Protein AF-A0A183E822-F1 (afdb_monomer_lite)

InterPro domains:
  IPR040314 Protein DOP1 [PTHR14042] (3-281)
  IPR056459 DOP1-like, TPR domain [PF24601] (3-262)

Foldseek 3Di:
DVVLLVVLVVLVVLLVVCVVVLALVSLVVVVVVCVVVVVLVVLLVVLLLLLDDLVPCPDDPDDPPSSVVSCVLVPPPVGNPVCVVVSLVVLLSSLSSVLSQLVSVQSSVCSNVPGDNPDDPDDPPPVVVVVVVVQPDPPPPDPPPPPDDGSLNDPSNLVSLLSLLQDAQVSCLSSLVSCLSNQVRNVVSNVVSLVSVLVSLVVVLVLVVCLVPPDPVVVVVVVVVCVVDDDPPPPPRRDHDPCSNVSSVVSNVSSCCCVPPVVVVVVPPDDPDDDDDDDDDDDDPDPPPDPDPDCPVPVVVVVVPPD

Secondary structure (DSSP, 8-state):
-HHHHHHHHHHHHHHHHHHHH--HHHHHHHHHHHHHHTHHHHHHHHHHHHH---TT----SS--HHHHHHHHHT--TTTTTTSHHHHHHHHHHHHHHHHHHHHHHHHHHHHHHH------TT--SSHHHHHHHHH-STT--SS---S---GGG-HHHHHHHHHHHHS-GGGHHHHHHHHHHTGGG-GGGHHHHHHHHHHHHHHHHHHHHHHHH--HHHHHHHHHHHTTS------------TTHHHHHHHHHHHHHHHHHTGGGTTTT--PPPPPP----------TTS---TT-TTTSTTTTTS--

Structure (mmCIF, N/CA/C/O backbone):
data_AF-A0A183E822-F1
#
_entry.id   AF-A0A183E822-F1
#
loop_
_atom_site.group_PDB
_atom_site.id
_atom_site.type_symbol
_atom_site.label_atom_id
_atom_site.label_alt_id
_atom_site.label_comp_id
_atom_site.label_asym_id
_atom_site.label_entity_id
_atom_site.label_seq_id
_atom_site.pdbx_PDB_ins_code
_atom_site.Cartn_x
_atom_site.Cartn_y
_atom_site.Cartn_z
_atom_site.occupancy
_atom_site.B_iso_or_equiv
_atom_site.auth_seq_id
_atom_site.auth_comp_id
_atom_site.auth_asym_id
_atom_site.auth_atom_id
_atom_site.pdbx_PDB_model_num
ATOM 1 N N . MET A 1 1 ? -0.904 -17.678 -0.290 1.00 76.88 1 MET A N 1
ATOM 2 C CA . MET A 1 1 ? -2.063 -16.984 -0.884 1.00 76.88 1 MET A CA 1
ATOM 3 C C . MET A 1 1 ? -3.285 -17.201 -0.008 1.00 76.88 1 MET A C 1
ATOM 5 O O . MET A 1 1 ? -3.496 -16.344 0.830 1.00 76.88 1 MET A O 1
ATOM 9 N N . GLY A 1 2 ? -3.918 -18.384 0.015 1.00 87.31 2 GLY A N 1
ATOM 10 C CA . GLY A 1 2 ? -5.167 -18.602 0.778 1.00 87.31 2 GLY A CA 1
ATOM 11 C C . GLY A 1 2 ? -5.194 -18.172 2.258 1.00 87.31 2 GLY A C 1
ATOM 12 O O . GLY A 1 2 ? -6.215 -17.684 2.722 1.00 87.31 2 GLY A O 1
ATOM 13 N N . ALA A 1 3 ? -4.085 -18.276 3.003 1.00 91.44 3 ALA A N 1
ATOM 14 C CA . ALA A 1 3 ? -4.023 -17.761 4.379 1.00 91.44 3 ALA A CA 1
ATOM 15 C C . ALA A 1 3 ? -4.046 -16.220 4.464 1.00 91.44 3 ALA A C 1
ATOM 17 O O . ALA A 1 3 ? -4.644 -15.671 5.384 1.00 91.44 3 ALA A O 1
ATOM 18 N N . LEU A 1 4 ? -3.396 -15.529 3.519 1.00 94.38 4 LEU A N 1
ATOM 19 C CA . LEU A 1 4 ? -3.413 -14.064 3.433 1.00 94.38 4 LEU A CA 1
ATOM 20 C C . LEU A 1 4 ? -4.786 -13.572 2.980 1.00 94.38 4 LEU A C 1
ATOM 22 O O . LEU A 1 4 ? -5.295 -12.611 3.545 1.00 94.38 4 LEU A O 1
ATOM 26 N N . ASP A 1 5 ? -5.394 -14.261 2.015 1.00 94.25 5 ASP A N 1
ATOM 27 C CA . ASP A 1 5 ? -6.723 -13.921 1.504 1.00 94.25 5 ASP A CA 1
ATOM 28 C C . ASP A 1 5 ? -7.776 -14.109 2.608 1.00 94.25 5 ASP A C 1
ATOM 30 O O . ASP A 1 5 ? -8.541 -13.197 2.900 1.00 94.25 5 ASP A O 1
ATOM 34 N N . PHE A 1 6 ? -7.731 -15.235 3.330 1.00 96.81 6 PHE A N 1
ATOM 35 C CA . PHE A 1 6 ? -8.596 -15.471 4.490 1.00 96.81 6 PHE A CA 1
ATOM 36 C C . PHE A 1 6 ? -8.408 -14.422 5.591 1.00 96.81 6 PHE A C 1
ATOM 38 O O . PHE A 1 6 ? -9.383 -13.916 6.145 1.00 96.81 6 PHE A O 1
ATOM 45 N N . LEU A 1 7 ? -7.158 -14.068 5.908 1.00 96.38 7 LEU A N 1
ATOM 46 C CA . LEU A 1 7 ? -6.893 -13.002 6.869 1.00 96.38 7 LEU A CA 1
ATOM 47 C C . LEU A 1 7 ? -7.445 -11.664 6.368 1.00 96.38 7 LEU A C 1
ATOM 49 O O . LEU A 1 7 ? -7.989 -10.913 7.167 1.00 96.38 7 LEU A O 1
ATOM 53 N N . THR A 1 8 ? -7.357 -11.384 5.069 1.00 97.81 8 THR A N 1
ATOM 54 C CA . THR A 1 8 ? -7.901 -10.155 4.479 1.00 97.81 8 THR A CA 1
ATOM 55 C C . THR A 1 8 ? -9.409 -10.066 4.665 1.00 97.81 8 THR A C 1
ATOM 57 O O . THR A 1 8 ? -9.891 -9.034 5.123 1.00 97.81 8 THR A O 1
ATOM 60 N N . GLU A 1 9 ? -10.134 -11.159 4.423 1.00 98.00 9 GLU A N 1
ATOM 61 C CA . GLU A 1 9 ? -11.577 -11.228 4.679 1.00 98.00 9 GLU A CA 1
ATOM 62 C C . GLU A 1 9 ? -11.914 -10.999 6.157 1.00 98.00 9 GLU A C 1
ATOM 64 O O . GLU A 1 9 ? -12.818 -10.230 6.472 1.00 98.00 9 GLU A O 1
ATOM 69 N N . ILE A 1 10 ? -11.134 -11.568 7.086 1.00 97.25 10 ILE A N 1
ATOM 70 C CA . ILE A 1 10 ? -11.305 -11.275 8.519 1.00 97.25 10 ILE A CA 1
ATOM 71 C C . ILE A 1 10 ? -11.129 -9.777 8.794 1.00 97.25 10 ILE A C 1
ATOM 73 O O . ILE A 1 10 ? -11.916 -9.195 9.538 1.00 97.25 10 ILE A O 1
ATOM 77 N N . ILE A 1 11 ? -10.097 -9.139 8.231 1.00 97.62 11 ILE A N 1
ATOM 78 C CA . ILE A 1 11 ? -9.861 -7.705 8.439 1.00 97.62 11 ILE A CA 1
ATOM 79 C C . ILE A 1 11 ? -10.999 -6.870 7.824 1.00 97.62 11 ILE A C 1
ATOM 81 O O . ILE A 1 11 ? -11.432 -5.916 8.469 1.00 97.62 11 ILE A O 1
ATOM 85 N N . HIS A 1 12 ? -11.534 -7.231 6.652 1.00 97.75 12 HIS A N 1
ATOM 86 C CA . HIS A 1 12 ? -12.719 -6.573 6.084 1.00 97.75 12 HIS A CA 1
ATOM 87 C C . HIS A 1 12 ? -13.936 -6.682 6.997 1.00 97.75 12 HIS A C 1
ATOM 89 O O . HIS A 1 12 ? -14.575 -5.668 7.277 1.00 97.75 12 HIS A O 1
ATOM 95 N N . GLU A 1 13 ? -14.218 -7.876 7.511 1.00 97.81 13 GLU A N 1
ATOM 96 C CA . GLU A 1 13 ? -15.353 -8.089 8.404 1.00 97.81 13 GLU A CA 1
ATOM 97 C C . GLU A 1 13 ? -15.190 -7.292 9.707 1.00 97.81 13 GLU A C 1
ATOM 99 O O . GLU A 1 13 ? -16.136 -6.682 10.203 1.00 97.81 13 GLU A O 1
ATOM 104 N N . LEU A 1 14 ? -13.963 -7.194 10.237 1.00 97.00 14 LEU A N 1
ATOM 105 C CA . LEU A 1 14 ? -13.667 -6.329 11.382 1.00 97.00 14 LEU A CA 1
ATOM 106 C C . LEU A 1 14 ? -13.900 -4.844 11.065 1.00 97.00 14 LEU A C 1
ATOM 108 O O . LEU A 1 14 ? -14.420 -4.123 11.919 1.00 97.00 14 LEU A O 1
ATOM 112 N N . ILE A 1 15 ? -13.530 -4.377 9.867 1.00 97.75 15 ILE A N 1
ATOM 113 C CA . ILE A 1 15 ? -13.807 -3.003 9.420 1.00 97.75 15 ILE A CA 1
ATOM 114 C C . ILE A 1 15 ? -15.320 -2.761 9.381 1.00 97.75 15 ILE A C 1
ATOM 116 O O . ILE A 1 15 ? -15.781 -1.786 9.980 1.00 97.75 15 ILE A O 1
ATOM 120 N N . ALA A 1 16 ? -16.076 -3.645 8.724 1.00 97.62 16 ALA A N 1
ATOM 121 C CA . ALA A 1 16 ? -17.530 -3.547 8.603 1.00 97.62 16 ALA A CA 1
ATOM 122 C C . ALA A 1 16 ? -18.194 -3.519 9.987 1.00 97.62 16 ALA A C 1
ATOM 124 O O . ALA A 1 16 ? -18.895 -2.565 10.326 1.00 97.62 16 ALA A O 1
ATOM 125 N N . MET A 1 17 ? -17.845 -4.474 10.852 1.00 96.56 17 MET A N 1
ATOM 126 C CA . MET A 1 17 ? -18.363 -4.569 12.216 1.00 96.56 17 MET A CA 1
ATOM 127 C C . MET A 1 17 ? -18.089 -3.297 13.038 1.00 96.56 17 MET A C 1
ATOM 129 O O . MET A 1 17 ? -18.962 -2.839 13.780 1.00 96.56 17 MET A O 1
ATOM 133 N N . ILE A 1 18 ? -16.898 -2.697 12.931 1.00 95.50 18 ILE A N 1
ATOM 134 C CA . ILE A 1 18 ? -16.582 -1.443 13.635 1.00 95.50 18 ILE A CA 1
ATOM 135 C C . ILE A 1 18 ? -17.440 -0.283 13.108 1.00 95.50 18 ILE A C 1
ATOM 137 O O . ILE A 1 18 ? -17.945 0.519 13.899 1.00 95.50 18 ILE A O 1
ATOM 141 N N . GLN A 1 19 ? -17.596 -0.179 11.787 1.00 94.56 19 GLN A N 1
ATOM 142 C CA . GLN A 1 19 ? -18.336 0.907 11.143 1.00 94.56 19 GLN A CA 1
ATOM 143 C C . GLN A 1 19 ? -19.849 0.830 11.375 1.00 94.56 19 GLN A C 1
ATOM 145 O O . GLN A 1 19 ? -20.484 1.881 11.504 1.00 94.56 19 GLN A O 1
ATOM 150 N N . GLU A 1 20 ? -20.405 -0.380 11.454 1.00 94.56 20 GLU A N 1
ATOM 151 C CA . GLU A 1 20 ? -21.823 -0.640 11.719 1.00 94.56 20 GLU A CA 1
ATOM 152 C C . GLU A 1 20 ? -22.191 -0.382 13.181 1.00 94.56 20 GLU A C 1
ATOM 154 O O . GLU A 1 20 ? -23.129 0.361 13.464 1.00 94.56 20 GLU A O 1
ATOM 159 N N . ASN A 1 21 ? -21.427 -0.946 14.124 1.00 90.44 21 ASN A N 1
ATOM 160 C CA . ASN A 1 21 ? -21.755 -0.848 15.549 1.00 90.44 21 ASN A CA 1
ATOM 161 C C . ASN A 1 21 ? -21.436 0.527 16.146 1.00 90.44 21 ASN A C 1
ATOM 163 O O . ASN A 1 21 ? -22.028 0.906 17.153 1.00 90.44 21 ASN A O 1
ATOM 167 N N . ARG A 1 22 ? -20.457 1.248 15.577 1.00 91.06 22 ARG A N 1
ATOM 168 C CA . ARG A 1 22 ? -19.985 2.564 16.053 1.00 91.06 22 ARG A CA 1
ATOM 169 C C . ARG A 1 22 ? -19.778 2.644 17.572 1.00 91.06 22 ARG A C 1
ATOM 171 O O . ARG A 1 22 ? -20.055 3.663 18.197 1.00 91.06 22 ARG A O 1
ATOM 178 N N . CYS A 1 23 ? -19.273 1.563 18.163 1.00 91.19 23 CYS A N 1
ATOM 179 C CA . CYS A 1 23 ? -19.073 1.421 19.603 1.00 91.19 23 CYS A CA 1
ATOM 180 C C . CYS A 1 23 ? -17.589 1.576 19.962 1.00 91.19 23 CYS A C 1
ATOM 182 O O . CYS A 1 23 ? -16.730 0.871 19.420 1.00 91.19 23 CYS A O 1
ATOM 184 N N . ARG A 1 24 ? -17.266 2.462 20.913 1.00 90.19 24 ARG A N 1
ATOM 185 C CA . ARG A 1 24 ? -15.872 2.719 21.306 1.00 90.19 24 ARG A CA 1
ATOM 186 C C . ARG A 1 24 ? -15.265 1.544 22.073 1.00 90.19 24 ARG A C 1
ATOM 188 O O . ARG A 1 24 ? -14.082 1.253 21.889 1.00 90.19 24 ARG A O 1
ATOM 195 N N . ALA A 1 25 ? -16.056 0.830 22.876 1.00 91.31 25 ALA A N 1
ATOM 196 C CA . ALA A 1 25 ? -15.604 -0.393 23.545 1.00 91.31 25 ALA A CA 1
ATOM 197 C C . ALA A 1 25 ? -15.160 -1.482 22.546 1.00 91.31 25 ALA A C 1
ATOM 199 O O . ALA A 1 25 ? -14.115 -2.107 22.743 1.00 91.31 25 ALA A O 1
ATOM 200 N N . LEU A 1 26 ? -15.898 -1.659 21.443 1.00 92.56 26 LEU A N 1
ATOM 201 C CA . LEU A 1 26 ? -15.532 -2.589 20.371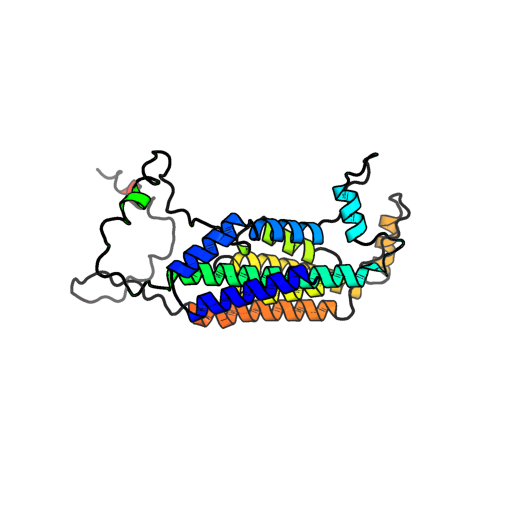 1.00 92.56 26 LEU A CA 1
ATOM 202 C C . LEU A 1 26 ? -14.219 -2.177 19.692 1.00 92.56 26 LEU A C 1
ATOM 204 O O . LEU A 1 26 ? -13.325 -3.006 19.526 1.00 92.56 26 LEU A O 1
ATOM 208 N N . VAL A 1 27 ? -14.072 -0.891 19.359 1.00 93.25 27 VAL A N 1
ATOM 209 C CA . VAL A 1 27 ? -12.829 -0.342 18.788 1.00 93.25 27 VAL A CA 1
ATOM 210 C C . VAL A 1 27 ? -11.640 -0.616 19.708 1.00 93.25 27 VAL A C 1
ATOM 212 O O . VAL A 1 27 ? -10.603 -1.102 19.255 1.00 93.25 27 VAL A O 1
ATOM 215 N N . ALA A 1 28 ? -11.794 -0.361 21.011 1.00 92.12 28 ALA A N 1
ATOM 216 C CA . ALA A 1 28 ? -10.752 -0.617 22.000 1.00 92.12 28 ALA A CA 1
ATOM 217 C C . ALA A 1 28 ? -10.378 -2.106 22.083 1.00 92.12 28 ALA A C 1
ATOM 219 O O . ALA A 1 28 ? -9.193 -2.438 22.179 1.00 92.12 28 ALA A O 1
ATOM 220 N N . TYR A 1 29 ? -11.369 -2.997 22.008 1.00 94.00 29 TYR A N 1
ATOM 221 C CA . TYR A 1 29 ? -11.162 -4.442 22.013 1.00 94.00 29 TYR A CA 1
ATOM 222 C C . TYR A 1 29 ? -10.394 -4.923 20.775 1.00 94.00 29 TYR A C 1
ATOM 224 O O . TYR A 1 29 ? -9.358 -5.578 20.918 1.00 94.00 29 TYR A O 1
ATOM 232 N N . VAL A 1 30 ? -10.846 -4.547 19.572 1.00 93.81 30 VAL A N 1
ATOM 233 C CA . VAL A 1 30 ? -10.179 -4.919 18.313 1.00 93.81 30 VAL A CA 1
ATOM 234 C C . VAL A 1 30 ? -8.756 -4.368 18.285 1.00 93.81 30 VAL A C 1
ATOM 236 O O . VAL A 1 30 ? -7.813 -5.115 18.026 1.00 93.81 30 VAL A O 1
ATOM 239 N N . HIS A 1 31 ? -8.569 -3.096 18.649 1.00 92.56 31 HIS A N 1
ATOM 240 C CA . HIS A 1 31 ? -7.240 -2.502 18.764 1.00 92.56 31 HIS A CA 1
ATOM 241 C C . HIS A 1 31 ? -6.340 -3.302 19.722 1.00 92.56 31 HIS A C 1
ATOM 243 O O . HIS A 1 31 ? -5.198 -3.614 19.383 1.00 92.56 31 HIS A O 1
ATOM 249 N N . GLY A 1 32 ? -6.856 -3.711 20.887 1.00 90.38 32 GLY A N 1
ATOM 250 C CA . GLY A 1 32 ? -6.129 -4.547 21.846 1.00 90.38 32 GLY A CA 1
ATOM 251 C C . GLY A 1 32 ? -5.698 -5.907 21.281 1.00 90.38 32 GLY A C 1
ATOM 252 O O . GLY A 1 32 ? -4.565 -6.337 21.520 1.00 90.38 32 GLY A O 1
ATOM 253 N N . ILE A 1 33 ? -6.556 -6.572 20.500 1.00 92.31 33 ILE A N 1
ATOM 254 C CA . ILE A 1 33 ? -6.213 -7.826 19.808 1.00 92.31 33 ILE A CA 1
ATOM 255 C C . ILE A 1 33 ? -5.089 -7.592 18.799 1.00 92.31 33 ILE A C 1
ATOM 257 O O . ILE A 1 33 ? -4.094 -8.324 18.810 1.00 92.31 33 ILE A O 1
ATOM 261 N N . LEU A 1 34 ? -5.206 -6.557 17.964 1.00 90.38 34 LEU A N 1
ATOM 262 C CA . LEU A 1 34 ? -4.209 -6.258 16.936 1.00 90.38 34 LEU A CA 1
ATOM 263 C C . LEU A 1 34 ? -2.834 -5.975 17.549 1.00 90.38 34 LEU A C 1
ATOM 265 O O . LEU A 1 34 ? -1.842 -6.558 17.101 1.00 90.38 34 LEU A O 1
ATOM 269 N N . GLN A 1 35 ? -2.766 -5.196 18.635 1.00 87.06 35 GLN A N 1
ATOM 270 C CA . GLN A 1 35 ? -1.499 -4.942 19.335 1.00 87.06 35 GLN A CA 1
ATOM 271 C C . GLN A 1 35 ? -0.850 -6.231 19.852 1.00 87.06 35 GLN A C 1
ATOM 273 O O . GLN A 1 35 ? 0.362 -6.423 19.723 1.00 87.06 35 GLN A O 1
ATOM 278 N N . ARG A 1 36 ? -1.649 -7.146 20.411 1.00 90.81 36 ARG A N 1
ATOM 279 C CA . ARG A 1 36 ? -1.152 -8.429 20.931 1.00 90.81 36 ARG A CA 1
ATOM 280 C C . ARG A 1 36 ? -0.721 -9.386 19.823 1.00 90.81 36 ARG A C 1
ATOM 282 O O . ARG A 1 36 ? 0.239 -10.129 20.018 1.00 90.81 36 ARG A O 1
ATOM 289 N N . SER A 1 37 ? -1.390 -9.344 18.672 1.00 91.06 37 SER A N 1
ATOM 290 C CA . SER A 1 37 ? -1.071 -10.182 17.510 1.00 91.06 37 SER A CA 1
ATOM 291 C C . SER A 1 37 ? 0.230 -9.785 16.805 1.00 91.06 37 SER A C 1
ATOM 293 O O . SER A 1 37 ? 0.808 -10.597 16.090 1.00 91.06 37 SER A O 1
ATOM 295 N N . LYS A 1 38 ? 0.713 -8.548 17.011 1.00 91.06 38 LYS A N 1
ATOM 296 C CA . LYS A 1 38 ? 1.860 -7.959 16.292 1.00 91.06 38 LYS A CA 1
ATOM 297 C C . LYS A 1 38 ? 1.670 -7.909 14.766 1.00 91.06 38 LYS A C 1
ATOM 299 O O . LYS A 1 38 ? 2.666 -7.800 14.051 1.00 91.06 38 LYS A O 1
ATOM 304 N N . LEU A 1 39 ? 0.423 -7.933 14.280 1.00 91.38 39 LEU A N 1
ATOM 305 C CA . LEU A 1 39 ? 0.080 -7.987 12.853 1.00 91.38 39 LEU A CA 1
ATOM 306 C C . LEU A 1 39 ? 0.850 -6.957 12.018 1.00 91.38 39 LEU A C 1
ATOM 308 O O . LEU A 1 39 ? 1.524 -7.322 11.058 1.00 91.38 39 LEU A O 1
ATOM 312 N N . GLN A 1 40 ? 0.833 -5.695 12.450 1.00 91.88 40 GLN A N 1
ATOM 313 C CA . GLN A 1 40 ? 1.545 -4.594 11.797 1.00 91.88 40 GLN A CA 1
ATOM 314 C C . GLN A 1 40 ? 3.041 -4.895 11.592 1.00 91.88 40 GLN A C 1
ATOM 316 O O . GLN A 1 40 ? 3.589 -4.683 10.513 1.00 91.88 40 GLN A O 1
ATOM 321 N N . LYS A 1 41 ? 3.716 -5.441 12.615 1.00 90.94 41 LYS A N 1
ATOM 322 C CA . LYS A 1 41 ? 5.147 -5.779 12.545 1.00 90.94 41 LYS A CA 1
ATOM 323 C C . LYS A 1 41 ? 5.394 -6.940 11.586 1.00 90.94 41 LYS A C 1
ATOM 325 O O . LYS A 1 41 ? 6.330 -6.885 10.795 1.00 90.94 41 LYS A O 1
ATOM 330 N N . CYS A 1 42 ? 4.564 -7.980 11.649 1.00 93.00 42 CYS A N 1
ATOM 331 C CA . CYS A 1 42 ? 4.669 -9.138 10.762 1.00 93.00 42 CYS A CA 1
ATOM 332 C C . CYS A 1 42 ? 4.479 -8.747 9.290 1.00 93.00 42 CYS A C 1
ATOM 334 O O . CYS A 1 42 ? 5.255 -9.187 8.440 1.00 93.00 42 CYS A O 1
ATOM 336 N N . LEU A 1 43 ? 3.505 -7.881 8.999 1.00 94.31 43 LEU A N 1
ATOM 337 C CA . LEU A 1 43 ? 3.275 -7.363 7.651 1.00 94.31 43 LEU A CA 1
ATOM 338 C C . LEU A 1 43 ? 4.450 -6.533 7.156 1.00 94.31 43 LEU A C 1
ATOM 340 O O . LEU A 1 43 ? 4.948 -6.781 6.064 1.00 94.31 43 LEU A O 1
ATOM 344 N N . LEU A 1 44 ? 4.957 -5.618 7.981 1.00 92.94 44 LEU A N 1
ATOM 345 C CA . LEU A 1 44 ? 6.090 -4.782 7.603 1.00 92.94 44 LEU A CA 1
ATOM 346 C C . LEU A 1 44 ? 7.347 -5.608 7.290 1.00 92.94 44 LEU A C 1
ATOM 348 O O . LEU A 1 44 ? 8.033 -5.338 6.306 1.00 92.94 44 LEU A O 1
ATOM 352 N N . HIS A 1 45 ? 7.623 -6.645 8.084 1.00 90.12 45 HIS A N 1
ATOM 353 C CA . HIS A 1 45 ? 8.709 -7.581 7.791 1.00 90.12 45 HIS A CA 1
ATOM 354 C C . HIS A 1 45 ? 8.470 -8.358 6.493 1.00 90.12 45 HIS A C 1
ATOM 356 O O . HIS A 1 45 ? 9.394 -8.488 5.696 1.00 90.12 45 HIS A O 1
ATOM 362 N N . SER A 1 46 ? 7.240 -8.816 6.252 1.00 91.25 46 SER A N 1
ATOM 363 C CA . SER A 1 46 ? 6.884 -9.538 5.024 1.00 91.25 46 SER A CA 1
ATOM 364 C C . SER A 1 46 ? 7.054 -8.656 3.782 1.00 91.25 46 SER A C 1
ATOM 366 O O . SER A 1 46 ? 7.661 -9.086 2.804 1.00 91.25 46 SER A O 1
ATOM 368 N N . LEU A 1 47 ? 6.599 -7.398 3.843 1.00 91.56 47 LEU A N 1
ATOM 369 C CA . LEU A 1 47 ? 6.777 -6.407 2.778 1.00 91.56 47 LEU A CA 1
ATOM 370 C C . LEU A 1 47 ? 8.259 -6.121 2.520 1.00 91.56 47 LEU A C 1
ATOM 372 O O . LEU A 1 47 ? 8.683 -6.051 1.369 1.00 91.56 47 LEU A O 1
ATOM 376 N N . LEU A 1 48 ? 9.063 -5.988 3.578 1.00 87.75 48 LEU A N 1
ATOM 377 C CA . LEU A 1 48 ? 10.499 -5.759 3.443 1.00 87.75 48 LEU A CA 1
ATOM 378 C C . LEU A 1 48 ? 11.189 -6.931 2.734 1.00 87.75 48 LEU A C 1
ATOM 380 O O . LEU A 1 48 ? 12.035 -6.703 1.869 1.00 87.75 48 LEU A O 1
ATOM 384 N N . THR A 1 49 ? 10.805 -8.169 3.053 1.00 82.38 49 THR A N 1
ATOM 385 C CA . THR A 1 49 ? 11.310 -9.369 2.374 1.00 82.38 49 THR A CA 1
ATOM 386 C C . THR A 1 49 ? 10.946 -9.387 0.888 1.00 82.38 49 THR A C 1
ATOM 388 O O . THR A 1 49 ? 11.770 -9.813 0.092 1.00 82.38 49 THR A O 1
ATOM 391 N N . CYS A 1 50 ? 9.788 -8.857 0.481 1.00 80.25 50 CYS A N 1
ATOM 392 C CA . CYS A 1 50 ? 9.406 -8.765 -0.937 1.00 80.25 50 CYS A CA 1
ATOM 393 C C . CYS A 1 50 ? 10.220 -7.742 -1.753 1.00 80.25 50 CYS A C 1
ATOM 395 O O . CYS A 1 50 ? 10.162 -7.753 -2.979 1.00 80.25 50 CYS A O 1
ATOM 397 N N . VAL A 1 51 ? 10.950 -6.836 -1.095 1.00 78.06 51 VAL A N 1
ATOM 398 C CA . VAL A 1 51 ? 11.665 -5.716 -1.740 1.00 78.06 51 VAL A CA 1
ATOM 399 C C . VAL A 1 51 ? 13.189 -5.807 -1.558 1.00 78.06 51 VAL A C 1
ATOM 401 O O . VAL A 1 51 ? 13.977 -5.146 -2.263 1.00 78.06 51 VAL A O 1
ATOM 404 N N . HIS A 1 52 ? 13.644 -6.598 -0.583 1.00 65.06 52 HIS A N 1
ATOM 405 C CA . HIS A 1 52 ? 15.063 -6.784 -0.320 1.00 65.06 52 HIS A CA 1
ATOM 406 C C . HIS A 1 52 ? 15.716 -7.526 -1.487 1.00 65.06 52 HIS A C 1
ATOM 408 O O . HIS A 1 52 ? 15.140 -8.440 -2.052 1.00 65.06 52 HIS A O 1
ATOM 414 N N . ASN A 1 53 ? 16.913 -7.093 -1.879 1.00 56.31 53 ASN A N 1
ATOM 415 C CA . ASN A 1 53 ? 17.628 -7.682 -3.004 1.00 56.31 53 ASN A CA 1
ATOM 416 C C . ASN A 1 53 ? 19.037 -8.004 -2.516 1.00 56.31 53 ASN A C 1
ATOM 418 O O . ASN A 1 53 ? 19.757 -7.109 -2.072 1.00 56.31 53 ASN A O 1
ATOM 422 N N . VAL A 1 54 ? 19.393 -9.283 -2.567 1.00 49.91 54 VAL A N 1
ATOM 423 C CA . VAL A 1 54 ? 20.640 -9.868 -2.045 1.00 49.91 54 VAL A CA 1
ATOM 424 C C . VAL A 1 54 ? 21.897 -9.340 -2.739 1.00 49.91 54 VAL A C 1
ATOM 426 O O . VAL A 1 54 ? 23.003 -9.501 -2.224 1.00 49.91 54 VAL A O 1
ATOM 429 N N . ARG A 1 55 ? 21.749 -8.672 -3.891 1.00 49.06 55 ARG A N 1
ATOM 430 C CA . ARG A 1 55 ? 22.823 -8.376 -4.856 1.00 49.06 55 ARG A CA 1
ATOM 431 C C . ARG A 1 55 ? 24.026 -7.569 -4.351 1.00 49.06 55 ARG A C 1
ATOM 433 O O . ARG A 1 55 ? 24.918 -7.296 -5.142 1.00 49.06 55 ARG A O 1
ATOM 440 N N . HIS A 1 56 ? 24.077 -7.188 -3.079 1.00 48.09 56 HIS A N 1
ATOM 441 C CA . HIS A 1 56 ? 25.195 -6.452 -2.498 1.00 48.09 56 HIS A CA 1
ATOM 442 C C . HIS A 1 56 ? 26.168 -7.274 -1.639 1.00 48.09 56 HIS A C 1
ATOM 444 O O . HIS A 1 56 ? 27.194 -6.727 -1.238 1.00 48.09 56 HIS A O 1
ATOM 450 N N . HIS A 1 57 ? 25.928 -8.566 -1.389 1.00 47.28 57 HIS A N 1
ATOM 451 C CA . HIS A 1 57 ? 26.890 -9.416 -0.670 1.00 47.28 57 HIS A CA 1
ATOM 452 C C . HIS A 1 57 ? 27.710 -10.287 -1.629 1.00 47.28 57 HIS A C 1
ATOM 454 O O . HIS A 1 57 ? 27.556 -11.499 -1.682 1.00 47.28 57 HIS A O 1
ATOM 460 N N . VAL A 1 58 ? 28.599 -9.649 -2.395 1.00 49.62 58 VAL A N 1
ATOM 461 C CA . VAL A 1 58 ? 29.438 -10.318 -3.409 1.00 49.62 58 VAL A CA 1
ATOM 462 C C . VAL A 1 58 ? 30.589 -11.152 -2.821 1.00 49.62 58 VAL A C 1
ATOM 464 O O . VAL A 1 58 ? 31.127 -11.974 -3.539 1.00 49.62 58 VAL A O 1
ATOM 467 N N . ASN A 1 59 ? 30.950 -11.055 -1.537 1.00 49.88 59 ASN A N 1
ATOM 468 C CA . ASN A 1 59 ? 32.136 -11.762 -1.014 1.00 49.88 59 ASN A CA 1
ATOM 469 C C . ASN A 1 59 ? 31.928 -12.368 0.386 1.00 49.88 59 ASN A C 1
ATOM 471 O O . ASN A 1 59 ? 32.613 -11.985 1.332 1.00 49.88 59 ASN A O 1
ATOM 475 N N . ALA A 1 60 ? 30.988 -13.300 0.549 1.00 53.34 60 ALA A N 1
ATOM 476 C CA . ALA A 1 60 ? 30.910 -14.107 1.769 1.00 53.34 60 ALA A CA 1
ATOM 477 C C . ALA A 1 60 ? 30.934 -15.600 1.415 1.00 53.34 60 ALA A C 1
ATOM 479 O O . ALA A 1 60 ? 29.994 -16.105 0.814 1.00 53.34 60 ALA A O 1
ATOM 480 N N . GLU A 1 61 ? 31.987 -16.316 1.829 1.00 56.66 61 GLU A N 1
ATOM 481 C CA . GLU A 1 61 ? 32.136 -17.779 1.663 1.00 56.66 61 GLU A CA 1
ATOM 482 C C . GLU A 1 61 ? 31.008 -18.590 2.336 1.00 56.66 61 GLU A C 1
ATOM 484 O O . GLU A 1 61 ? 30.843 -19.780 2.076 1.00 56.66 61 GLU A O 1
ATOM 489 N N . LYS A 1 62 ? 30.205 -17.943 3.189 1.00 57.16 62 LYS A N 1
ATOM 490 C CA . LYS A 1 62 ? 28.928 -18.445 3.696 1.00 57.16 62 LYS A CA 1
ATOM 491 C C . LYS A 1 62 ? 27.859 -17.378 3.527 1.00 57.16 62 LYS A C 1
ATOM 493 O O . LYS A 1 62 ? 27.855 -16.372 4.237 1.00 57.16 62 LYS A O 1
ATOM 498 N N . VAL A 1 63 ? 26.935 -17.638 2.617 1.00 63.78 63 VAL A N 1
ATOM 499 C CA . VAL A 1 63 ? 25.699 -16.880 2.490 1.00 63.78 63 VAL A CA 1
ATOM 500 C C . VAL A 1 63 ? 24.785 -17.265 3.668 1.00 63.78 63 VAL A C 1
ATOM 502 O O . VAL A 1 63 ? 24.613 -18.451 3.949 1.00 63.78 63 VAL A O 1
ATOM 505 N N . PRO A 1 64 ? 24.261 -16.306 4.454 1.00 72.44 64 PRO A N 1
ATOM 506 C CA . PRO A 1 64 ? 23.301 -16.616 5.510 1.00 72.44 64 PRO A CA 1
ATOM 507 C C . PRO A 1 64 ? 22.027 -17.246 4.929 1.00 72.44 64 PRO A C 1
ATOM 509 O O . PRO A 1 64 ? 21.557 -16.804 3.888 1.00 72.44 64 PRO A O 1
ATOM 512 N N . LEU A 1 65 ? 21.385 -18.178 5.643 1.00 73.19 65 LEU A N 1
ATOM 513 C CA . LEU A 1 65 ? 20.127 -18.814 5.202 1.00 73.19 65 LEU A CA 1
ATOM 514 C C . LEU A 1 65 ? 19.047 -17.797 4.781 1.00 73.19 65 LEU A C 1
ATOM 516 O O . LEU A 1 65 ? 18.285 -18.037 3.853 1.00 73.19 65 LEU A O 1
ATOM 520 N N . SER A 1 66 ? 18.976 -16.642 5.446 1.00 68.50 66 SER A N 1
ATOM 521 C CA . SER A 1 66 ? 18.041 -15.566 5.089 1.00 68.50 66 SER A CA 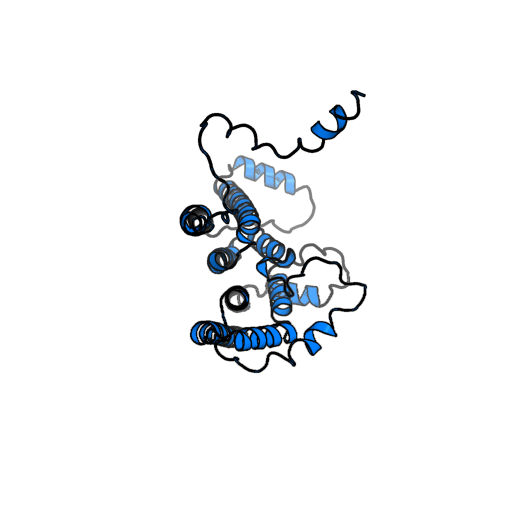1
ATOM 522 C C . SER A 1 66 ? 18.284 -14.993 3.691 1.00 68.50 66 SER A C 1
ATOM 524 O O . SER A 1 66 ? 17.354 -14.515 3.052 1.00 68.50 66 SER A O 1
ATOM 526 N N . VAL A 1 67 ? 19.536 -15.009 3.244 1.00 66.75 67 VAL A N 1
ATOM 527 C CA . VAL A 1 67 ? 19.972 -14.544 1.932 1.00 66.75 67 VAL A CA 1
ATOM 528 C C . VAL A 1 67 ? 19.678 -15.616 0.875 1.00 66.75 67 VAL A C 1
ATOM 530 O O . VAL A 1 67 ? 19.126 -15.272 -0.163 1.00 66.75 67 VAL A O 1
ATOM 533 N N . ASP A 1 68 ? 19.887 -16.899 1.186 1.00 66.56 68 ASP A N 1
ATOM 534 C CA . ASP A 1 68 ? 19.488 -18.019 0.313 1.00 66.56 68 ASP A CA 1
ATOM 535 C C . ASP A 1 68 ? 17.964 -18.082 0.102 1.00 66.56 68 ASP A C 1
ATOM 537 O O . ASP A 1 68 ? 17.486 -18.210 -1.024 1.00 66.56 68 ASP A O 1
ATOM 541 N N . ILE A 1 69 ? 17.176 -17.942 1.179 1.00 69.38 69 ILE A N 1
ATOM 542 C CA . ILE A 1 69 ? 15.704 -17.883 1.107 1.00 69.38 69 ILE A CA 1
ATOM 543 C C . ILE A 1 69 ? 15.260 -16.711 0.227 1.00 69.38 69 ILE A C 1
ATOM 545 O O . ILE A 1 69 ? 14.300 -16.823 -0.533 1.00 69.38 69 ILE A O 1
ATOM 549 N N . LEU A 1 70 ? 15.947 -15.574 0.326 1.00 65.25 70 LEU A N 1
ATOM 550 C CA . LEU A 1 70 ? 15.603 -14.393 -0.448 1.00 65.25 70 LEU A CA 1
ATOM 551 C C . LEU A 1 70 ? 15.987 -14.529 -1.926 1.00 65.25 70 LEU A C 1
ATOM 553 O O . LEU A 1 70 ? 15.200 -14.138 -2.780 1.00 65.25 70 LEU A O 1
ATOM 557 N N . GLU A 1 71 ? 17.141 -15.118 -2.240 1.00 65.50 71 GLU A N 1
ATOM 558 C CA . GLU A 1 71 ? 17.525 -15.424 -3.622 1.00 65.50 71 GLU A CA 1
ATOM 559 C C . GLU A 1 71 ? 16.562 -16.431 -4.266 1.00 65.50 71 GLU A C 1
ATOM 561 O O . GLU A 1 71 ? 16.172 -16.268 -5.424 1.00 65.50 71 GLU A O 1
ATOM 566 N N . PHE A 1 72 ? 16.109 -17.426 -3.499 1.00 65.38 72 PHE A N 1
ATOM 567 C CA . PHE A 1 72 ? 15.039 -18.325 -3.921 1.00 65.38 72 PHE A CA 1
ATOM 568 C C . PHE A 1 72 ? 13.743 -17.557 -4.230 1.00 65.38 72 PHE A C 1
ATOM 570 O O . PHE A 1 72 ? 13.165 -17.745 -5.302 1.00 65.38 72 PHE A O 1
ATOM 577 N N . ASN A 1 73 ? 13.323 -16.646 -3.343 1.00 61.62 73 ASN A N 1
ATOM 578 C CA . ASN A 1 73 ? 12.124 -15.817 -3.529 1.00 61.62 73 ASN A CA 1
ATOM 579 C C . ASN A 1 73 ? 12.237 -14.830 -4.701 1.00 61.62 73 ASN A C 1
ATOM 581 O O . ASN A 1 73 ? 11.227 -14.470 -5.299 1.00 61.62 73 ASN A O 1
ATOM 585 N N . ASP A 1 74 ? 13.445 -14.392 -5.054 1.00 62.34 74 ASP A N 1
ATOM 586 C CA . ASP A 1 74 ? 13.679 -13.558 -6.236 1.00 62.34 74 ASP A CA 1
ATOM 587 C C . ASP A 1 74 ? 13.650 -14.358 -7.552 1.00 62.34 74 ASP A C 1
ATOM 589 O O . ASP A 1 74 ? 13.596 -13.763 -8.635 1.00 62.34 74 ASP A O 1
ATOM 593 N N . GLY A 1 75 ? 13.602 -15.691 -7.461 1.00 55.34 75 GLY A N 1
ATOM 594 C CA . GLY A 1 75 ? 13.626 -16.625 -8.576 1.00 55.34 75 GLY A CA 1
ATOM 595 C C . GLY A 1 75 ? 15.062 -16.913 -9.007 1.00 55.34 75 GLY A C 1
ATOM 596 O O . GLY A 1 75 ? 15.686 -16.115 -9.716 1.00 55.34 75 GLY A O 1
ATOM 597 N N . SER A 1 76 ? 15.583 -18.083 -8.623 1.00 51.91 76 SER A N 1
ATOM 598 C CA . SER A 1 76 ? 16.867 -18.588 -9.125 1.00 51.91 76 SER A CA 1
ATOM 599 C C . SER A 1 76 ? 16.916 -18.489 -10.656 1.00 51.91 76 SER A C 1
ATOM 601 O O . SER A 1 76 ? 15.950 -18.856 -11.331 1.00 51.91 76 SER A O 1
ATOM 603 N N . ARG A 1 77 ? 18.040 -18.007 -11.224 1.00 51.47 77 ARG A N 1
ATOM 604 C CA . ARG A 1 77 ? 18.216 -17.764 -12.679 1.00 51.47 77 ARG A CA 1
ATOM 605 C C . ARG A 1 77 ? 17.837 -18.981 -13.542 1.00 51.47 77 ARG A C 1
ATOM 607 O O . ARG A 1 77 ? 17.498 -18.786 -14.704 1.00 51.47 77 ARG A O 1
ATOM 614 N N . THR A 1 78 ? 17.877 -20.193 -12.986 1.00 50.84 78 THR A N 1
ATOM 615 C CA . THR A 1 78 ? 17.605 -21.470 -13.662 1.00 50.84 78 THR A CA 1
ATOM 616 C C . THR A 1 78 ? 16.148 -21.950 -13.595 1.00 50.84 78 THR A C 1
ATOM 618 O O . THR A 1 78 ? 15.776 -22.782 -14.412 1.00 50.84 78 THR A O 1
ATOM 621 N N . ALA A 1 79 ? 15.318 -21.420 -12.687 1.00 51.78 79 ALA A N 1
ATOM 622 C CA . ALA A 1 79 ? 13.917 -21.834 -12.476 1.00 51.78 79 ALA A CA 1
ATOM 623 C C . ALA A 1 79 ? 12.924 -20.653 -12.530 1.00 51.78 79 ALA A C 1
ATOM 625 O O . ALA A 1 79 ? 11.798 -20.744 -12.044 1.00 51.78 79 ALA A O 1
ATOM 626 N N . LYS A 1 80 ? 13.354 -19.522 -13.110 1.00 55.00 80 LYS A N 1
ATOM 627 C CA . LYS A 1 80 ? 12.637 -18.234 -13.110 1.00 55.00 80 LYS A CA 1
ATOM 628 C C . LYS A 1 80 ? 11.181 -18.294 -13.566 1.00 55.00 80 LYS A C 1
ATOM 630 O O . LYS A 1 80 ? 10.424 -17.427 -13.152 1.00 55.00 80 LYS A O 1
ATOM 635 N N . ASN A 1 81 ? 10.796 -19.257 -14.398 1.00 58.62 81 ASN A N 1
ATOM 636 C CA . ASN A 1 81 ? 9.446 -19.307 -14.954 1.00 58.62 81 ASN A CA 1
ATOM 637 C C . ASN A 1 81 ? 8.465 -20.111 -14.088 1.00 58.62 81 ASN A C 1
ATOM 639 O O . ASN A 1 81 ? 7.298 -19.744 -14.037 1.00 58.62 81 ASN A O 1
ATOM 643 N N . ASP A 1 82 ? 8.919 -21.125 -13.348 1.00 61.59 82 ASP A N 1
ATOM 644 C CA . ASP A 1 82 ? 8.007 -22.068 -12.677 1.00 61.59 82 ASP A CA 1
ATOM 645 C C . ASP A 1 82 ? 7.388 -21.498 -11.387 1.00 61.59 82 ASP A C 1
ATOM 647 O O . ASP A 1 82 ? 6.330 -21.942 -10.947 1.00 61.59 82 ASP A O 1
ATOM 651 N N . PHE A 1 83 ? 8.026 -20.488 -10.784 1.00 67.81 83 PHE A N 1
ATOM 652 C CA . PHE A 1 83 ? 7.585 -19.880 -9.520 1.00 67.81 83 PHE A CA 1
ATOM 653 C C . PHE A 1 83 ? 7.146 -18.419 -9.642 1.00 67.81 83 PHE A C 1
ATOM 655 O O . PHE A 1 83 ? 6.669 -17.848 -8.660 1.00 67.81 83 PHE A O 1
ATOM 662 N N . ASN A 1 84 ? 7.289 -17.799 -10.817 1.00 72.06 84 ASN A N 1
ATOM 663 C CA . ASN A 1 84 ? 7.022 -16.368 -10.973 1.00 72.06 84 ASN A CA 1
ATOM 664 C C . ASN A 1 84 ? 5.557 -16.027 -10.688 1.00 72.06 84 ASN A C 1
ATOM 666 O O . ASN A 1 84 ? 5.281 -15.076 -9.960 1.00 72.06 84 ASN A O 1
ATOM 670 N N . ASP A 1 85 ? 4.628 -16.849 -11.178 1.00 77.88 85 ASP A N 1
ATOM 671 C CA . ASP A 1 85 ? 3.192 -16.654 -10.962 1.00 77.88 85 ASP A CA 1
ATOM 672 C C . ASP A 1 85 ? 2.823 -16.805 -9.481 1.00 77.88 85 ASP A C 1
ATOM 674 O O . ASP A 1 85 ? 2.023 -16.036 -8.949 1.00 77.88 85 ASP A O 1
ATOM 678 N N . LEU A 1 86 ? 3.466 -17.744 -8.777 1.00 80.44 86 LEU A N 1
ATOM 679 C CA . LEU A 1 86 ? 3.252 -17.953 -7.345 1.00 80.44 86 LEU A CA 1
ATOM 680 C C . LEU A 1 86 ? 3.782 -16.779 -6.511 1.00 80.44 86 LEU A C 1
ATOM 682 O O . LEU A 1 86 ? 3.110 -16.335 -5.580 1.00 80.44 86 LEU A O 1
ATOM 686 N N . ILE A 1 87 ? 4.972 -16.270 -6.844 1.00 79.44 87 ILE A N 1
ATOM 687 C CA . ILE A 1 87 ? 5.579 -15.108 -6.180 1.00 79.44 87 ILE A CA 1
ATOM 688 C C . ILE A 1 87 ? 4.739 -13.856 -6.448 1.00 79.44 87 ILE A C 1
ATOM 690 O O . ILE A 1 87 ? 4.417 -13.121 -5.515 1.00 79.44 87 ILE A O 1
ATOM 694 N N . THR A 1 88 ? 4.326 -13.655 -7.700 1.00 82.31 88 THR A N 1
ATOM 695 C CA . THR A 1 88 ? 3.456 -12.551 -8.124 1.00 82.31 88 THR A CA 1
ATOM 696 C C . THR A 1 88 ? 2.123 -12.594 -7.384 1.00 82.31 88 THR A C 1
ATOM 698 O O . THR A 1 88 ? 1.693 -11.581 -6.833 1.00 82.31 88 THR A O 1
ATOM 701 N N . GLY A 1 89 ? 1.494 -13.769 -7.300 1.00 87.12 89 GLY A N 1
ATOM 702 C CA . GLY A 1 89 ? 0.243 -13.957 -6.573 1.00 87.12 89 GLY A CA 1
ATOM 703 C C . GLY A 1 89 ? 0.394 -13.733 -5.066 1.00 87.12 89 GLY A C 1
ATOM 704 O O . GLY A 1 89 ? -0.414 -13.031 -4.463 1.00 87.12 89 GLY A O 1
ATOM 705 N N . TYR A 1 90 ? 1.467 -14.244 -4.452 1.00 88.25 90 TYR A N 1
ATOM 706 C CA . TYR A 1 90 ? 1.778 -13.977 -3.045 1.00 88.25 90 TYR A CA 1
ATOM 707 C C . TYR A 1 90 ? 1.959 -12.480 -2.774 1.00 88.25 90 TYR A C 1
ATOM 709 O O . TYR A 1 90 ? 1.398 -11.963 -1.807 1.00 88.25 90 TYR A O 1
ATOM 717 N N . GLN A 1 91 ? 2.710 -11.785 -3.631 1.00 88.94 91 GLN A N 1
ATOM 718 C CA . GLN A 1 91 ? 2.938 -10.348 -3.525 1.00 88.94 91 GLN A CA 1
ATOM 719 C C . GLN A 1 91 ? 1.626 -9.566 -3.665 1.00 88.94 91 GLN A C 1
ATOM 721 O O . GLN A 1 91 ? 1.373 -8.680 -2.851 1.00 88.94 91 GLN A O 1
ATOM 726 N N . SER A 1 92 ? 0.763 -9.933 -4.619 1.00 91.31 92 SER A N 1
ATOM 727 C CA . SER A 1 92 ? -0.587 -9.368 -4.753 1.00 91.31 92 SER A CA 1
ATOM 728 C C . SER A 1 92 ? -1.400 -9.524 -3.465 1.00 91.31 92 SER A C 1
ATOM 730 O O . SER A 1 92 ? -1.860 -8.523 -2.918 1.00 91.31 92 SER A O 1
ATOM 732 N N . SER A 1 93 ? -1.536 -10.750 -2.941 1.00 94.75 93 SER A N 1
ATOM 733 C CA . SER A 1 93 ? -2.285 -11.002 -1.700 1.00 94.75 93 SER A CA 1
ATOM 734 C C . SER A 1 93 ? -1.702 -10.234 -0.510 1.00 94.75 93 SER A C 1
ATOM 736 O O . SER A 1 93 ? -2.442 -9.729 0.330 1.00 94.75 93 SER A O 1
ATOM 738 N N . LEU A 1 94 ? -0.372 -10.122 -0.421 1.00 95.50 94 LEU A N 1
ATOM 739 C CA . LEU A 1 94 ? 0.294 -9.409 0.669 1.00 95.50 94 LEU A CA 1
ATOM 740 C C . LEU A 1 94 ? 0.052 -7.896 0.608 1.00 95.50 94 LEU A C 1
ATOM 742 O O . LEU A 1 94 ? -0.211 -7.282 1.644 1.00 95.50 94 LEU A O 1
ATOM 746 N N . LEU A 1 95 ? 0.154 -7.291 -0.578 1.00 95.94 95 LEU A N 1
ATOM 747 C CA . LEU A 1 95 ? -0.115 -5.864 -0.773 1.00 95.94 95 LEU A CA 1
ATOM 748 C C . LEU A 1 95 ? -1.585 -5.544 -0.503 1.00 95.94 95 LEU A C 1
ATOM 750 O O . LEU A 1 95 ? -1.873 -4.564 0.181 1.00 95.94 95 LEU A O 1
ATOM 754 N N . TYR A 1 96 ? -2.494 -6.411 -0.953 1.00 97.25 96 TYR A N 1
ATOM 755 C CA . TYR A 1 96 ? -3.922 -6.262 -0.701 1.00 97.25 96 TYR A CA 1
ATOM 756 C C . TYR A 1 96 ? -4.245 -6.319 0.798 1.00 97.25 96 TYR A C 1
ATOM 758 O O . TYR A 1 96 ? -4.798 -5.363 1.338 1.00 97.25 96 TYR A O 1
ATOM 766 N N . LEU A 1 97 ? -3.775 -7.357 1.502 1.00 97.75 97 LEU A N 1
ATOM 767 C CA . LEU A 1 97 ? -3.898 -7.456 2.959 1.00 97.75 97 LEU A CA 1
ATOM 768 C C . LEU A 1 97 ? -3.317 -6.224 3.667 1.00 97.75 97 LEU A C 1
ATOM 770 O O . LEU A 1 97 ? -3.903 -5.709 4.619 1.00 97.75 97 LEU A O 1
ATOM 774 N N . SER A 1 98 ? -2.157 -5.745 3.211 1.00 97.75 98 SER A N 1
ATOM 775 C CA . SER A 1 98 ? -1.504 -4.569 3.791 1.00 97.75 98 SER A CA 1
ATOM 776 C C . SER A 1 98 ? -2.365 -3.317 3.633 1.00 97.75 98 SER A C 1
ATOM 778 O O . SER A 1 98 ? -2.495 -2.559 4.590 1.00 97.75 98 SER A O 1
ATOM 780 N N . ALA A 1 99 ? -2.988 -3.115 2.470 1.00 98.12 99 ALA A N 1
ATOM 781 C CA . ALA A 1 99 ? -3.894 -1.995 2.240 1.00 98.12 99 ALA A CA 1
ATOM 782 C C . ALA A 1 99 ? -5.128 -2.075 3.149 1.00 98.12 99 ALA A C 1
ATOM 784 O O . ALA A 1 99 ? -5.481 -1.084 3.792 1.00 98.12 99 ALA A O 1
ATOM 785 N N . THR A 1 100 ? -5.723 -3.262 3.286 1.00 98.06 100 THR A N 1
ATOM 786 C CA . THR A 1 100 ? -6.870 -3.483 4.175 1.00 98.06 100 THR A CA 1
ATOM 787 C C . THR A 1 100 ? -6.511 -3.240 5.644 1.00 98.06 100 THR A C 1
ATOM 789 O O . THR A 1 100 ? -7.288 -2.645 6.389 1.00 98.06 100 THR A O 1
ATOM 792 N N . VAL A 1 101 ? -5.310 -3.624 6.087 1.00 97.44 101 VAL A N 1
ATOM 793 C CA . VAL A 1 101 ? -4.854 -3.333 7.456 1.00 97.44 101 VAL A CA 1
ATOM 794 C C . VAL A 1 101 ? -4.623 -1.839 7.678 1.00 97.44 101 VAL A C 1
ATOM 796 O O . VAL A 1 101 ? -5.013 -1.335 8.728 1.00 97.44 101 VAL A O 1
ATOM 799 N N . ILE A 1 102 ? -4.067 -1.109 6.704 1.00 97.69 102 ILE A N 1
ATOM 800 C CA . ILE A 1 102 ? -3.940 0.360 6.786 1.00 97.69 102 ILE A CA 1
ATOM 801 C C . ILE A 1 102 ? -5.326 1.006 6.917 1.00 97.69 102 ILE A C 1
ATOM 803 O O . ILE A 1 102 ? -5.527 1.886 7.756 1.00 97.69 102 ILE A O 1
ATOM 807 N N . GLN A 1 103 ? -6.301 0.546 6.131 1.00 97.81 103 GLN A N 1
ATOM 808 C CA . GLN A 1 103 ? -7.683 1.006 6.241 1.00 97.81 103 GLN A CA 1
ATOM 809 C C . GLN A 1 103 ? -8.259 0.729 7.638 1.00 97.81 103 GLN A C 1
ATOM 811 O O . GLN A 1 103 ? -8.863 1.622 8.235 1.00 97.81 103 GLN A O 1
ATOM 816 N N . LEU A 1 104 ? -8.051 -0.472 8.190 1.00 97.06 104 LEU A N 1
ATOM 817 C CA . LEU A 1 104 ? -8.498 -0.811 9.544 1.00 97.06 104 LEU A CA 1
ATOM 818 C C . LEU A 1 104 ? -7.840 0.082 10.607 1.00 97.06 104 LEU A C 1
ATOM 820 O O . LEU A 1 104 ? -8.528 0.542 11.517 1.00 97.06 104 LEU A O 1
ATOM 824 N N . GLU A 1 105 ? -6.540 0.365 10.496 1.00 95.44 105 GLU A N 1
ATOM 825 C CA . GLU A 1 105 ? -5.840 1.280 11.407 1.00 95.44 105 GLU A CA 1
ATOM 826 C C . GLU A 1 105 ? -6.479 2.679 11.397 1.00 95.44 105 GLU A C 1
ATOM 828 O O . GLU A 1 105 ? -6.731 3.243 12.467 1.00 95.44 105 GLU A O 1
ATOM 833 N N . LEU A 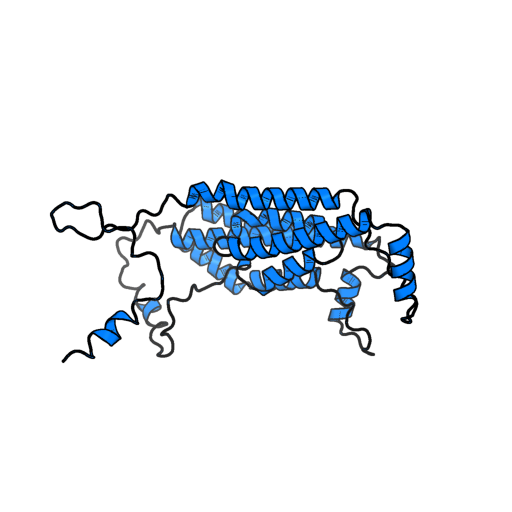1 106 ? -6.824 3.211 10.216 1.00 94.75 106 LEU A N 1
ATOM 834 C CA . LEU A 1 106 ? -7.545 4.482 10.111 1.00 94.75 106 LEU A CA 1
ATOM 835 C C . LEU A 1 106 ? -8.944 4.397 10.733 1.00 94.75 106 LEU A C 1
ATOM 837 O O . LEU A 1 106 ? -9.349 5.291 11.474 1.00 94.75 106 LEU A O 1
ATOM 841 N N . VAL A 1 107 ? -9.693 3.328 10.454 1.00 96.06 107 VAL A N 1
ATOM 842 C CA . VAL A 1 107 ? -11.045 3.128 10.998 1.00 96.06 107 VAL A CA 1
ATOM 843 C C . VAL A 1 107 ? -11.018 3.055 12.525 1.00 96.06 107 VAL A C 1
ATOM 845 O O . VAL A 1 107 ? -11.861 3.667 13.178 1.00 96.06 107 VAL A O 1
ATOM 848 N N . ILE A 1 108 ? -10.022 2.388 13.109 1.00 94.44 108 ILE A N 1
ATOM 849 C CA . ILE A 1 108 ? -9.805 2.347 14.560 1.00 94.44 108 ILE A CA 1
ATOM 850 C C . ILE A 1 108 ? -9.476 3.742 15.101 1.00 94.44 108 ILE A C 1
ATOM 852 O O . ILE A 1 108 ? -10.070 4.168 16.095 1.00 94.44 108 ILE A O 1
ATOM 856 N N . LYS A 1 109 ? -8.565 4.473 14.446 1.00 92.31 109 LYS A N 1
ATOM 857 C CA . LYS A 1 109 ? -8.203 5.848 14.826 1.00 92.31 109 LYS A CA 1
ATOM 858 C C . LYS A 1 109 ? -9.430 6.760 14.837 1.00 92.31 109 LYS A C 1
ATOM 860 O O . LYS A 1 109 ? -9.690 7.428 15.837 1.00 92.31 109 LYS A O 1
ATOM 865 N N . ASN A 1 110 ? -10.220 6.716 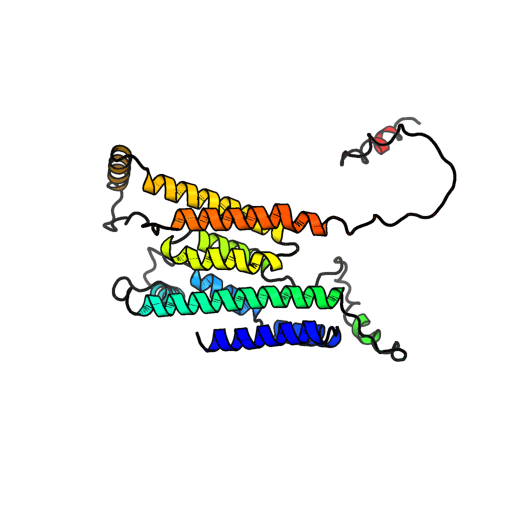13.768 1.00 92.75 110 ASN A N 1
ATOM 866 C CA . ASN A 1 110 ? -11.465 7.465 13.641 1.00 92.75 110 ASN A CA 1
ATOM 867 C C . ASN A 1 110 ? -12.504 7.008 14.669 1.00 92.75 110 ASN A C 1
ATOM 869 O O . ASN A 1 110 ? -13.203 7.839 15.236 1.00 92.75 110 ASN A O 1
ATOM 873 N N . GLY A 1 111 ? -12.587 5.711 14.963 1.00 92.44 111 GLY A N 1
ATOM 874 C CA . GLY A 1 111 ? -13.488 5.168 15.975 1.00 92.44 111 GLY A CA 1
ATOM 875 C C . GLY A 1 111 ? -13.184 5.691 17.381 1.00 92.44 111 GLY A C 1
ATOM 876 O O . GLY A 1 111 ? -14.099 6.066 18.108 1.00 92.44 111 GLY A O 1
ATOM 877 N N . PHE A 1 112 ? -11.907 5.816 17.758 1.00 90.94 112 PHE A N 1
ATOM 878 C CA . PHE A 1 112 ? -11.530 6.427 19.039 1.00 90.94 112 PHE A CA 1
ATOM 879 C C . PHE A 1 112 ? -11.891 7.915 19.143 1.00 90.94 112 PHE A C 1
ATOM 881 O O . PHE A 1 112 ? -12.116 8.400 20.255 1.00 90.94 112 PHE A O 1
ATOM 888 N N . GLN A 1 113 ? -11.915 8.628 18.014 1.00 89.06 113 GLN A N 1
ATOM 889 C CA . GLN A 1 113 ? -12.220 10.060 17.951 1.00 89.06 113 GLN A CA 1
ATOM 890 C C . GLN A 1 113 ? -13.725 10.337 17.862 1.00 89.06 113 GLN A C 1
ATOM 892 O O . GLN A 1 113 ? -14.216 11.251 18.518 1.00 89.06 113 GLN A O 1
ATOM 897 N N . ASN A 1 114 ? -14.452 9.538 17.077 1.00 90.00 114 ASN A N 1
ATOM 898 C CA . ASN A 1 114 ? -15.810 9.855 16.636 1.00 90.00 114 ASN A CA 1
ATOM 899 C C . ASN A 1 114 ? -16.897 9.017 17.318 1.00 90.00 114 ASN A C 1
ATOM 901 O O . ASN A 1 114 ? -18.062 9.408 17.285 1.00 90.00 114 ASN A O 1
ATOM 905 N N . PHE A 1 115 ? -16.565 7.862 17.904 1.00 90.38 115 PHE A N 1
ATOM 906 C CA . PHE A 1 115 ? -17.566 7.002 18.538 1.00 90.38 115 PHE A CA 1
ATOM 907 C C . PHE A 1 115 ? -17.747 7.345 20.013 1.00 90.38 115 PHE A C 1
ATOM 909 O O . PHE A 1 115 ? -16.790 7.604 20.750 1.00 90.38 115 PHE A O 1
ATOM 916 N N . THR A 1 116 ? -19.001 7.316 20.450 1.00 76.81 116 THR A N 1
ATOM 917 C CA . THR A 1 116 ? -19.399 7.547 21.834 1.00 76.81 116 THR A CA 1
ATOM 918 C C . THR A 1 116 ? -19.988 6.265 22.400 1.00 76.81 116 THR A C 1
ATOM 920 O O . THR A 1 116 ? -20.715 5.545 21.720 1.00 76.81 116 THR A O 1
ATOM 923 N N . ASP A 1 117 ? -19.673 5.967 23.657 1.00 67.75 117 ASP A N 1
ATOM 924 C CA . ASP A 1 117 ? -20.401 4.941 24.395 1.00 67.75 117 ASP A CA 1
ATOM 925 C C . ASP A 1 117 ? -21.714 5.590 24.866 1.00 67.75 117 ASP A C 1
ATOM 927 O O . ASP A 1 117 ? -21.781 6.153 25.960 1.00 67.75 117 ASP A O 1
ATOM 931 N N . GLN A 1 118 ? -22.750 5.610 24.019 1.00 61.41 118 GLN A N 1
ATOM 932 C CA . GLN A 1 118 ? -24.106 5.900 24.495 1.00 61.41 118 GLN A CA 1
ATOM 933 C C . GLN A 1 118 ? -24.590 4.702 25.316 1.00 61.41 118 GLN A C 1
ATOM 935 O O . GLN A 1 118 ? -25.176 3.779 24.772 1.00 61.41 118 GLN A O 1
ATOM 940 N N . ASP A 1 119 ? -24.203 4.692 26.595 1.00 50.59 119 ASP A N 1
ATOM 941 C CA . ASP A 1 119 ? -24.938 4.182 27.760 1.00 50.59 119 ASP A CA 1
ATOM 942 C C . ASP A 1 119 ? -23.957 3.967 28.918 1.00 50.59 119 ASP A C 1
ATOM 944 O O . ASP A 1 119 ? -23.295 2.939 29.038 1.00 50.59 119 ASP A O 1
ATOM 948 N N . THR A 1 120 ? -23.821 4.971 29.785 1.00 47.16 120 THR A N 1
ATOM 949 C CA . THR A 1 120 ? -23.487 4.787 31.212 1.00 47.16 120 THR A CA 1
ATOM 950 C C . THR A 1 120 ? -23.711 6.097 31.968 1.00 47.16 120 THR A C 1
ATOM 952 O O . THR A 1 120 ? -22.815 6.681 32.578 1.00 47.16 120 THR A O 1
ATOM 955 N N . GLY A 1 121 ? -24.966 6.548 32.006 1.00 44.59 121 GLY A N 1
ATOM 956 C CA . GLY A 1 121 ? -25.430 7.138 33.257 1.00 44.59 121 GLY A CA 1
ATOM 957 C C . GLY A 1 121 ? -25.290 6.057 34.336 1.00 44.59 121 GLY A C 1
ATOM 958 O O . GLY A 1 121 ? -25.852 4.983 34.171 1.00 44.59 121 GLY A O 1
ATOM 959 N N . SER A 1 122 ? -24.523 6.322 35.401 1.00 43.34 122 SER A N 1
ATOM 960 C CA . SER A 1 122 ? -24.415 5.495 36.624 1.00 43.34 122 SER A CA 1
ATOM 961 C C . SER A 1 122 ? -23.224 4.523 36.821 1.00 43.34 122 SER A C 1
ATOM 963 O O . SER A 1 122 ? -23.371 3.588 37.600 1.00 43.34 122 SER A O 1
ATOM 965 N N . VAL A 1 123 ? -22.015 4.736 36.273 1.00 46.69 123 VAL A N 1
ATOM 966 C CA . VAL A 1 123 ? -20.794 4.081 36.840 1.00 46.69 123 VAL A CA 1
ATOM 967 C C . VAL A 1 123 ? -19.541 4.973 36.725 1.00 46.69 123 VAL A C 1
ATOM 969 O O . VAL A 1 123 ? -18.512 4.588 36.175 1.00 46.69 123 VAL A O 1
ATOM 972 N N . ASN A 1 124 ? -19.611 6.201 37.246 1.00 45.22 124 ASN A N 1
ATOM 973 C CA . ASN A 1 124 ? -18.493 7.163 37.241 1.00 45.22 124 ASN A CA 1
ATOM 974 C C . ASN A 1 124 ? -17.538 7.056 38.451 1.00 45.22 124 ASN A C 1
ATOM 976 O O . ASN A 1 124 ? -16.780 7.988 38.697 1.00 45.22 124 ASN A O 1
ATOM 980 N N . ALA A 1 125 ? -17.525 5.949 39.202 1.00 45.59 125 ALA A N 1
ATOM 981 C CA . ALA A 1 125 ? -16.649 5.821 40.377 1.00 45.59 125 ALA A CA 1
ATOM 982 C C . ALA A 1 125 ? -15.418 4.916 40.161 1.00 45.59 125 ALA A C 1
ATOM 984 O O . ALA A 1 125 ? -14.342 5.247 40.651 1.00 45.59 125 ALA A O 1
ATOM 985 N N . ASP A 1 126 ? -15.513 3.846 39.360 1.00 43.00 126 ASP A N 1
ATOM 986 C CA . ASP A 1 126 ? -14.447 2.823 39.325 1.00 43.00 126 ASP A CA 1
ATOM 987 C C . ASP A 1 126 ? -13.509 2.884 38.108 1.00 43.00 126 ASP A C 1
ATOM 989 O O . ASP A 1 126 ? -12.413 2.329 38.143 1.00 43.00 126 ASP A O 1
ATOM 993 N N . LYS A 1 127 ? -13.853 3.612 37.034 1.00 49.34 127 LYS A N 1
ATOM 994 C CA . LYS A 1 127 ? -12.962 3.756 35.857 1.00 49.34 127 LYS A CA 1
ATOM 995 C C . LYS A 1 127 ? -11.817 4.762 36.058 1.00 49.34 127 LYS A C 1
ATOM 997 O O . LYS A 1 127 ? -10.892 4.811 35.239 1.00 49.34 127 LYS A O 1
ATOM 1002 N N . LEU A 1 128 ? -11.851 5.538 37.145 1.00 47.62 128 LEU A N 1
ATOM 1003 C CA . LEU A 1 128 ? -10.793 6.489 37.494 1.00 47.62 128 LEU A CA 1
ATOM 1004 C C . LEU A 1 128 ? -9.615 5.814 38.223 1.00 47.62 128 LEU A C 1
ATOM 1006 O O . LEU A 1 128 ? -8.481 6.261 38.070 1.00 47.62 128 LEU A O 1
ATOM 1010 N N . SER A 1 129 ? -9.836 4.702 38.934 1.00 43.66 129 SER A N 1
ATOM 1011 C CA . SER A 1 129 ? -8.795 4.047 39.744 1.00 43.66 129 SER A CA 1
ATOM 1012 C C . SER A 1 129 ? -7.759 3.287 38.900 1.00 43.66 129 SER A C 1
ATOM 1014 O O . SER A 1 129 ? -6.559 3.403 39.150 1.00 43.66 129 SER A O 1
ATOM 1016 N N . ILE A 1 130 ? -8.184 2.608 37.826 1.00 49.00 130 ILE A N 1
ATOM 1017 C CA . ILE A 1 130 ? -7.272 1.886 36.916 1.00 49.00 130 ILE A CA 1
ATOM 1018 C C . ILE A 1 130 ? -6.452 2.851 36.044 1.00 49.00 130 ILE A C 1
ATOM 1020 O O . ILE A 1 130 ? -5.263 2.622 35.818 1.00 49.00 130 ILE A O 1
ATOM 1024 N N . ASN A 1 131 ? -7.044 3.967 35.604 1.00 44.94 131 ASN A N 1
ATOM 1025 C CA . ASN A 1 131 ? -6.314 4.984 34.842 1.00 44.94 131 ASN A CA 1
ATOM 1026 C C . ASN A 1 131 ? -5.348 5.799 35.719 1.00 44.94 131 ASN A C 1
ATOM 1028 O O . ASN A 1 131 ? -4.347 6.288 35.214 1.00 44.94 131 ASN A O 1
ATOM 1032 N N . GLN A 1 132 ? -5.575 5.927 37.030 1.00 44.47 132 GLN A N 1
ATOM 1033 C CA . GLN A 1 132 ? -4.672 6.689 37.904 1.00 44.47 132 GLN A CA 1
ATOM 1034 C C . GLN A 1 132 ? -3.501 5.875 38.475 1.00 44.47 132 GLN A C 1
ATOM 1036 O O . GLN A 1 132 ? -2.470 6.465 38.809 1.00 44.47 132 GLN A O 1
ATOM 1041 N N . GLN A 1 133 ? -3.593 4.542 38.550 1.00 44.16 133 GLN A N 1
ATOM 1042 C CA . GLN A 1 133 ? -2.494 3.713 39.068 1.00 44.16 133 GLN A CA 1
ATOM 1043 C C . GLN A 1 133 ? -1.370 3.437 38.057 1.00 44.16 133 GLN A C 1
ATOM 1045 O O . GLN A 1 133 ? -0.254 3.139 38.472 1.00 44.16 133 GLN A O 1
ATOM 1050 N N . ILE A 1 134 ? -1.608 3.603 36.752 1.00 48.97 134 ILE A N 1
ATOM 1051 C CA . ILE A 1 134 ? -0.554 3.464 35.727 1.00 48.97 134 ILE A CA 1
ATOM 1052 C C . ILE A 1 134 ? 0.164 4.806 35.467 1.00 48.97 134 ILE A C 1
ATOM 1054 O O . ILE A 1 134 ? 1.326 4.825 35.066 1.00 48.97 134 ILE A O 1
ATOM 1058 N N . TYR A 1 135 ? -0.487 5.939 35.751 1.00 41.62 135 TYR A N 1
ATOM 1059 C CA . TYR A 1 135 ? -0.012 7.274 35.359 1.00 41.62 135 TYR A CA 1
ATOM 1060 C C . TYR A 1 135 ? 0.823 8.029 36.409 1.00 41.62 135 TYR A C 1
ATOM 1062 O O . TYR A 1 135 ? 1.400 9.062 36.082 1.00 41.62 135 TYR A O 1
ATOM 1070 N N . ASN A 1 136 ? 0.960 7.526 37.640 1.00 36.19 136 ASN A N 1
ATOM 1071 C CA . ASN A 1 136 ? 1.721 8.196 38.709 1.00 36.19 136 ASN A CA 1
ATOM 1072 C C . ASN A 1 136 ? 3.126 7.603 38.943 1.00 36.19 136 ASN A C 1
ATOM 1074 O O . ASN A 1 136 ? 3.588 7.516 40.079 1.00 36.19 136 ASN A O 1
ATOM 1078 N N . SER A 1 137 ? 3.832 7.207 37.876 1.00 37.91 137 SER A N 1
ATOM 1079 C CA . SER A 1 137 ? 5.284 6.980 37.943 1.00 37.91 137 SER A CA 1
ATOM 1080 C C . SER A 1 137 ? 6.025 8.247 37.481 1.00 37.91 137 SER A C 1
ATOM 1082 O O . SER A 1 137 ? 5.687 8.771 36.414 1.00 37.91 137 SER A O 1
ATOM 1084 N N . PRO A 1 138 ? 7.042 8.758 38.209 1.00 40.03 138 PRO A N 1
ATOM 1085 C CA . PRO A 1 138 ? 7.661 10.069 37.950 1.00 40.03 138 PRO A CA 1
ATOM 1086 C C . PRO A 1 138 ? 8.383 10.233 36.597 1.00 40.03 138 PRO A C 1
ATOM 1088 O O . PRO A 1 138 ? 8.958 11.287 36.343 1.00 40.03 138 PRO A O 1
ATOM 1091 N N . LEU A 1 139 ? 8.367 9.225 35.716 1.00 40.81 139 LEU A N 1
ATOM 1092 C CA . LEU A 1 139 ? 9.003 9.260 34.394 1.00 40.81 139 LEU A CA 1
ATOM 1093 C C . LEU A 1 139 ? 8.102 9.784 33.250 1.00 40.81 139 LEU A C 1
ATOM 1095 O O . LEU A 1 139 ? 8.564 9.856 32.115 1.00 40.81 139 LEU A O 1
ATOM 1099 N N . HIS A 1 140 ? 6.837 10.146 33.500 1.00 42.62 140 HIS A N 1
ATOM 1100 C CA . HIS A 1 140 ? 5.845 10.459 32.451 1.00 42.62 140 HIS A CA 1
ATOM 1101 C C . HIS A 1 140 ? 5.431 11.948 32.365 1.00 42.62 140 HIS A C 1
ATOM 1103 O O . HIS A 1 140 ? 4.253 12.286 32.399 1.00 42.62 140 HIS A O 1
ATOM 1109 N N . ARG A 1 141 ? 6.391 12.866 32.174 1.00 38.28 141 ARG A N 1
ATOM 1110 C CA . ARG A 1 141 ? 6.112 14.211 31.608 1.00 38.28 141 ARG A CA 1
ATOM 1111 C C . ARG A 1 141 ? 6.466 14.285 30.117 1.00 38.28 141 ARG A C 1
ATOM 1113 O O . ARG A 1 141 ? 7.221 15.155 29.693 1.00 38.28 141 ARG A O 1
ATOM 1120 N N . ALA A 1 142 ? 5.928 13.372 29.317 1.00 35.50 142 ALA A N 1
ATOM 1121 C CA . ALA A 1 142 ? 5.883 13.538 27.866 1.00 35.50 142 ALA A CA 1
ATOM 1122 C C . ALA A 1 142 ? 4.441 13.903 27.469 1.00 35.50 142 ALA A C 1
ATOM 1124 O O . ALA A 1 142 ? 3.514 13.367 28.083 1.00 35.50 142 ALA A O 1
ATOM 1125 N N . PRO A 1 143 ? 4.224 14.811 26.497 1.00 40.56 143 PRO A N 1
ATOM 1126 C CA . PRO A 1 143 ? 2.881 15.135 26.022 1.00 40.56 143 PRO A CA 1
ATOM 1127 C C . PRO A 1 143 ? 2.183 13.841 25.599 1.00 40.56 143 PRO A C 1
ATOM 1129 O O . PRO A 1 143 ? 2.839 12.964 25.039 1.00 40.56 143 PRO A O 1
ATOM 1132 N N . VAL A 1 144 ? 0.893 13.725 25.935 1.00 42.88 144 VAL A N 1
ATOM 1133 C CA . VAL A 1 144 ? -0.004 12.579 25.695 1.00 42.88 144 VAL A CA 1
ATOM 1134 C C . VAL A 1 144 ? 0.403 11.823 24.427 1.00 42.88 144 VAL A C 1
ATOM 1136 O O . VAL A 1 144 ? 0.096 12.233 23.312 1.00 42.88 144 VAL A O 1
ATOM 1139 N N . ARG A 1 145 ? 1.180 10.752 24.607 1.00 43.06 145 ARG A N 1
ATOM 1140 C CA . ARG A 1 145 ? 1.716 9.951 23.510 1.00 43.06 145 ARG A CA 1
ATOM 1141 C C . ARG A 1 145 ? 0.546 9.168 22.932 1.00 43.06 145 ARG A C 1
ATOM 1143 O O . ARG A 1 145 ? -0.042 8.364 23.652 1.00 43.06 145 ARG A O 1
ATOM 1150 N N . GLU A 1 146 ? 0.199 9.412 21.668 1.00 54.31 146 GLU A N 1
ATOM 1151 C CA . GLU A 1 146 ? -0.716 8.540 20.924 1.00 54.31 146 GLU A CA 1
ATOM 1152 C C . GLU A 1 146 ? -0.208 7.092 21.096 1.00 54.31 14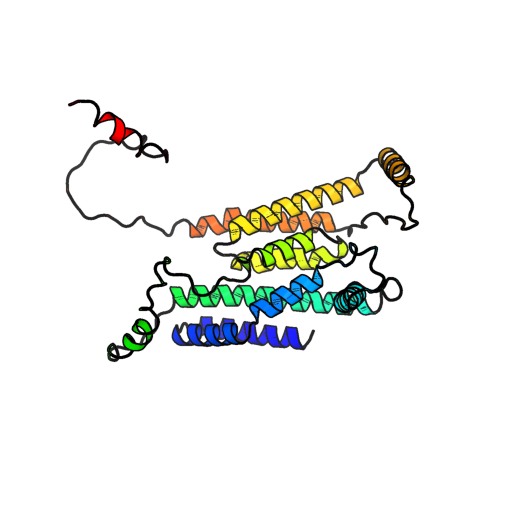6 GLU A C 1
ATOM 1154 O O . GLU A 1 146 ? 0.955 6.811 20.788 1.00 54.31 146 GLU A O 1
ATOM 1159 N N . PRO A 1 147 ? -1.008 6.187 21.692 1.00 56.34 147 PRO A N 1
ATOM 1160 C CA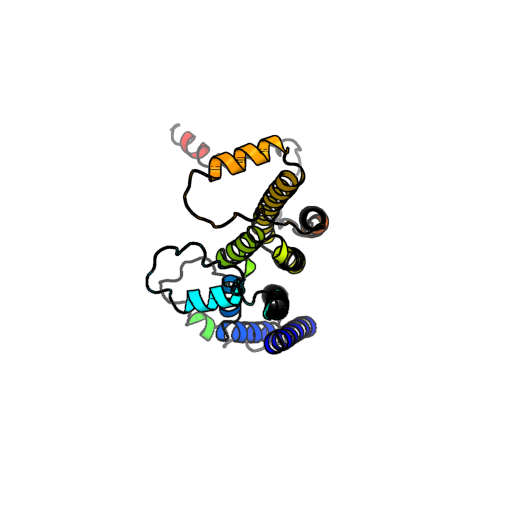 . PRO A 1 147 ? -0.501 4.906 22.184 1.00 56.34 147 PRO A CA 1
ATOM 1161 C C . PRO A 1 147 ? -0.102 3.929 21.065 1.00 56.34 147 PRO A C 1
ATOM 1163 O O . PRO A 1 147 ? 0.486 2.887 21.350 1.00 56.34 147 PRO A O 1
ATOM 1166 N N . HIS A 1 148 ? -0.372 4.260 19.800 1.00 73.75 148 HIS A N 1
ATOM 1167 C CA . HIS A 1 148 ? -0.008 3.460 18.639 1.00 73.75 148 HIS A CA 1
ATOM 1168 C C . HIS A 1 148 ? 0.283 4.354 17.426 1.00 73.75 148 HIS A C 1
ATOM 1170 O O . HIS A 1 148 ? -0.490 5.259 17.128 1.00 73.75 148 HIS A O 1
ATOM 1176 N N . VAL A 1 149 ? 1.396 4.083 16.741 1.00 84.81 149 VAL A N 1
ATOM 1177 C CA . VAL A 1 149 ? 1.797 4.748 15.493 1.00 84.81 149 VAL A CA 1
ATOM 1178 C C . VAL A 1 149 ? 1.370 3.843 14.341 1.00 84.81 149 VAL A C 1
ATOM 1180 O O . VAL A 1 149 ? 1.796 2.685 14.293 1.00 84.81 149 VAL A O 1
ATOM 1183 N N . GLY A 1 150 ? 0.517 4.355 13.451 1.00 88.44 150 GLY A N 1
ATOM 1184 C CA . GLY A 1 150 ? 0.019 3.605 12.294 1.00 88.44 150 GLY A CA 1
ATOM 1185 C C . GLY A 1 150 ? 1.146 3.200 11.342 1.00 88.44 150 GLY A C 1
ATOM 1186 O O . GLY A 1 150 ? 2.215 3.813 11.323 1.00 88.44 150 GLY A O 1
ATOM 1187 N N . MET A 1 151 ? 0.924 2.166 10.533 1.00 91.56 151 MET A N 1
ATOM 1188 C CA . MET A 1 151 ? 1.966 1.555 9.704 1.00 91.56 151 MET A CA 1
ATOM 1189 C C . MET A 1 151 ? 2.537 2.563 8.711 1.00 91.56 151 MET A C 1
ATOM 1191 O O . MET A 1 151 ? 3.746 2.611 8.496 1.00 91.56 151 MET A O 1
ATOM 1195 N N . VAL A 1 152 ? 1.664 3.410 8.167 1.00 93.62 152 VAL A N 1
ATOM 1196 C CA . VAL A 1 152 ? 1.992 4.456 7.191 1.00 93.62 152 VAL A CA 1
ATOM 1197 C C . VAL A 1 152 ? 2.850 5.582 7.772 1.00 93.62 152 VAL A C 1
ATOM 1199 O O . VAL A 1 152 ? 3.607 6.209 7.035 1.00 93.62 152 VAL A O 1
ATOM 1202 N N . GLU A 1 153 ? 2.795 5.795 9.090 1.00 91.69 153 GLU A N 1
ATOM 1203 C CA . GLU A 1 153 ? 3.608 6.791 9.801 1.00 91.69 153 GLU A CA 1
ATOM 1204 C C . GLU A 1 153 ? 5.036 6.274 10.076 1.00 91.69 153 GLU A C 1
ATOM 1206 O O . GLU A 1 153 ? 5.940 7.036 10.434 1.00 91.69 153 GLU A O 1
ATOM 1211 N N . LEU A 1 154 ? 5.286 4.971 9.893 1.00 92.38 154 LEU A N 1
ATOM 1212 C CA . LEU A 1 154 ? 6.600 4.379 10.116 1.00 92.38 154 LEU A CA 1
ATOM 1213 C C . LEU A 1 154 ? 7.539 4.666 8.940 1.00 92.38 154 LEU A C 1
ATOM 1215 O O . LEU A 1 154 ? 7.299 4.270 7.800 1.00 92.38 154 LEU A O 1
ATOM 1219 N N . ARG A 1 155 ? 8.719 5.225 9.237 1.00 92.19 155 ARG A N 1
ATOM 1220 C CA . ARG A 1 155 ? 9.790 5.438 8.241 1.00 92.19 155 ARG A CA 1
ATOM 1221 C C . ARG A 1 155 ? 10.140 4.163 7.464 1.00 92.19 155 ARG A C 1
ATOM 1223 O O . ARG A 1 155 ? 10.448 4.227 6.279 1.00 92.19 155 ARG A O 1
ATOM 1230 N N . MET A 1 156 ? 10.110 3.011 8.131 1.00 90.94 156 MET A N 1
ATOM 1231 C CA . MET A 1 156 ? 10.404 1.720 7.507 1.00 90.94 156 MET A CA 1
ATOM 1232 C C . MET A 1 156 ? 9.381 1.355 6.424 1.00 90.94 156 MET A C 1
ATOM 1234 O O . MET A 1 156 ? 9.781 0.816 5.395 1.00 90.94 156 MET A O 1
ATOM 1238 N N . PHE A 1 157 ? 8.101 1.692 6.608 1.00 95.81 157 PHE A N 1
ATOM 1239 C CA . PHE A 1 157 ? 7.071 1.465 5.596 1.00 95.81 157 PHE A CA 1
ATOM 1240 C C . PHE A 1 157 ? 7.349 2.300 4.345 1.00 95.81 157 PHE A C 1
ATOM 1242 O O . PHE A 1 157 ? 7.512 1.743 3.260 1.00 95.81 157 PHE A O 1
ATOM 1249 N N . LEU A 1 158 ? 7.538 3.614 4.509 1.00 95.38 158 LEU A N 1
ATOM 1250 C CA . LEU A 1 158 ? 7.864 4.513 3.400 1.00 95.38 158 LEU A CA 1
ATOM 1251 C C . LEU A 1 158 ? 9.125 4.063 2.644 1.00 95.38 158 LEU A C 1
ATOM 1253 O O . LEU A 1 158 ? 9.124 4.002 1.418 1.00 95.38 158 LEU A O 1
ATOM 1257 N N . LEU A 1 159 ? 10.199 3.708 3.356 1.00 93.25 159 LEU A N 1
ATOM 1258 C CA . LEU A 1 159 ? 11.427 3.220 2.719 1.00 93.25 159 LEU A CA 1
ATOM 1259 C C . LEU A 1 159 ? 11.220 1.896 1.978 1.00 93.25 159 LEU A C 1
ATOM 1261 O O . LEU A 1 159 ? 11.846 1.685 0.942 1.00 93.25 159 LEU A O 1
ATOM 1265 N N . THR A 1 160 ? 10.355 1.018 2.484 1.00 92.56 160 THR A N 1
ATOM 1266 C CA . THR A 1 160 ? 10.011 -0.242 1.813 1.00 92.56 160 THR A CA 1
ATOM 1267 C C . THR A 1 160 ? 9.311 0.039 0.488 1.00 92.56 160 THR A C 1
ATOM 1269 O O . THR A 1 160 ? 9.766 -0.444 -0.546 1.00 92.56 160 THR A O 1
ATOM 1272 N N . VAL A 1 161 ? 8.293 0.904 0.490 1.00 94.56 161 VAL A N 1
ATOM 1273 C CA . VAL A 1 161 ? 7.581 1.312 -0.731 1.00 94.56 161 VAL A CA 1
ATOM 1274 C C . VAL A 1 161 ? 8.527 2.002 -1.719 1.00 94.56 161 VAL A C 1
ATOM 1276 O O . VAL A 1 161 ? 8.573 1.635 -2.890 1.00 94.56 161 VAL A O 1
ATOM 1279 N N . LEU A 1 162 ? 9.353 2.949 -1.263 1.00 93.25 162 LEU A N 1
ATOM 1280 C CA . LEU A 1 162 ? 10.321 3.632 -2.129 1.00 93.25 162 LEU A CA 1
ATOM 1281 C C . LEU A 1 162 ? 11.338 2.666 -2.741 1.00 93.25 162 LEU A C 1
ATOM 1283 O O . LEU A 1 162 ? 11.694 2.803 -3.907 1.00 93.25 162 LEU A O 1
ATOM 1287 N N . ASN A 1 163 ? 11.818 1.688 -1.974 1.00 89.56 163 ASN A N 1
ATOM 1288 C CA . ASN A 1 163 ? 12.732 0.680 -2.501 1.00 89.56 163 ASN A CA 1
ATOM 1289 C C . ASN A 1 163 ? 12.056 -0.218 -3.541 1.00 89.56 163 ASN A C 1
ATOM 1291 O O . ASN A 1 163 ? 12.722 -0.614 -4.496 1.00 89.56 163 ASN A O 1
ATOM 1295 N N . ALA A 1 164 ? 10.763 -0.505 -3.387 1.00 89.44 164 ALA A N 1
ATOM 1296 C CA . ALA A 1 164 ? 10.000 -1.256 -4.374 1.00 89.44 164 ALA A CA 1
ATOM 1297 C C . ALA A 1 164 ? 9.863 -0.458 -5.674 1.00 89.44 164 ALA A C 1
ATOM 1299 O O . ALA A 1 164 ? 10.195 -0.947 -6.750 1.00 89.44 164 ALA A O 1
ATOM 1300 N N . LEU A 1 165 ? 9.498 0.821 -5.561 1.00 90.38 165 LEU A N 1
ATOM 1301 C CA . LEU A 1 165 ? 9.379 1.725 -6.703 1.00 90.38 165 LEU A CA 1
ATOM 1302 C C . LEU A 1 165 ? 10.724 2.057 -7.360 1.00 90.38 165 LEU A C 1
ATOM 1304 O O . LEU A 1 165 ? 10.743 2.486 -8.501 1.00 90.38 165 LEU A O 1
ATOM 1308 N N . LYS A 1 166 ? 11.867 1.853 -6.702 1.00 85.44 166 LYS A N 1
ATOM 1309 C CA . LYS A 1 166 ? 13.187 2.017 -7.340 1.00 85.44 166 LYS A CA 1
ATOM 1310 C C . LYS A 1 166 ? 13.610 0.816 -8.185 1.00 85.44 166 LYS A C 1
ATOM 1312 O O . LYS A 1 166 ? 14.485 0.955 -9.036 1.00 85.44 166 LYS A O 1
ATOM 1317 N N . LYS A 1 167 ? 13.069 -0.376 -7.919 1.00 70.44 167 LYS A N 1
ATOM 1318 C CA . LYS A 1 167 ? 13.599 -1.643 -8.443 1.00 70.44 167 LYS A CA 1
ATOM 1319 C C . LYS A 1 167 ? 12.651 -2.292 -9.448 1.00 70.44 167 LYS A C 1
ATOM 1321 O O . LYS A 1 167 ? 11.452 -2.294 -9.235 1.00 70.44 167 LYS A O 1
ATOM 1326 N N . GLN A 1 168 ? 13.229 -2.926 -10.474 1.00 66.00 168 GLN A N 1
ATOM 1327 C CA . GLN A 1 168 ? 12.572 -3.875 -11.389 1.00 66.00 168 GLN A CA 1
ATOM 1328 C C . GLN A 1 168 ? 11.236 -3.384 -11.991 1.00 66.00 168 GLN A C 1
ATOM 1330 O O . GLN A 1 168 ? 10.172 -3.719 -11.473 1.00 66.00 168 GLN A O 1
ATOM 1335 N N . PRO A 1 169 ? 11.268 -2.693 -13.146 1.00 63.81 169 PRO A N 1
ATOM 1336 C CA . PRO A 1 169 ? 10.079 -2.128 -13.797 1.00 63.81 169 PRO A CA 1
ATOM 1337 C C . PRO A 1 169 ? 8.908 -3.097 -13.999 1.00 63.81 169 PRO A C 1
ATOM 1339 O O . PRO A 1 169 ? 7.751 -2.703 -13.930 1.00 63.81 169 PRO A O 1
ATOM 1342 N N . PHE A 1 170 ? 9.200 -4.382 -14.202 1.00 63.47 170 PHE A N 1
ATOM 1343 C CA . PHE A 1 170 ? 8.195 -5.423 -14.422 1.00 63.47 170 PHE A CA 1
ATOM 1344 C C . PHE A 1 170 ? 7.416 -5.838 -13.161 1.00 63.47 170 PHE A C 1
ATOM 1346 O O . PHE A 1 170 ? 6.345 -6.414 -13.292 1.00 63.47 170 PHE A O 1
ATOM 1353 N N . ARG A 1 171 ? 7.917 -5.557 -11.947 1.00 69.06 171 ARG A N 1
ATOM 1354 C CA . ARG A 1 171 ? 7.202 -5.833 -10.679 1.00 69.06 171 ARG A CA 1
ATOM 1355 C C . ARG A 1 171 ? 6.519 -4.596 -10.099 1.00 69.06 171 ARG A C 1
ATOM 1357 O O . ARG A 1 171 ? 5.876 -4.685 -9.056 1.00 69.06 171 ARG A O 1
ATOM 1364 N N . GLN A 1 172 ? 6.680 -3.438 -10.737 1.00 79.69 172 GLN A N 1
ATOM 1365 C CA . GLN A 1 172 ? 6.235 -2.162 -10.183 1.00 79.69 172 GLN A CA 1
ATOM 1366 C C . GLN A 1 172 ? 4.737 -1.928 -10.324 1.00 79.69 172 GLN A C 1
ATOM 1368 O O . GLN A 1 172 ? 4.191 -1.231 -9.480 1.00 79.69 172 GLN A O 1
ATOM 1373 N N . GLU A 1 173 ? 4.060 -2.556 -11.285 1.00 87.56 173 GLU A N 1
ATOM 1374 C CA . GLU A 1 173 ? 2.611 -2.401 -11.480 1.00 87.56 173 GLU A CA 1
ATOM 1375 C C . GLU A 1 173 ? 1.814 -2.652 -10.188 1.00 87.56 173 GLU A C 1
ATOM 1377 O O . GLU A 1 173 ? 1.010 -1.821 -9.771 1.00 87.56 173 GLU A O 1
ATOM 1382 N N . GLN A 1 174 ? 2.104 -3.748 -9.481 1.00 89.62 174 GLN A N 1
ATOM 1383 C CA . GLN A 1 174 ? 1.434 -4.069 -8.216 1.00 89.62 174 GLN A CA 1
ATOM 1384 C C . GLN A 1 174 ? 1.697 -3.016 -7.130 1.00 89.62 174 GLN A C 1
ATOM 1386 O O . GLN A 1 174 ? 0.810 -2.705 -6.339 1.00 89.62 174 GLN A O 1
ATOM 1391 N N . TRP A 1 175 ? 2.903 -2.443 -7.095 1.00 93.62 175 TRP A N 1
ATOM 1392 C CA . TRP A 1 175 ? 3.257 -1.394 -6.137 1.00 93.62 175 TRP A CA 1
ATOM 1393 C C . TRP A 1 175 ? 2.644 -0.041 -6.497 1.00 93.62 175 TRP A C 1
ATOM 1395 O O . TRP A 1 175 ? 2.262 0.690 -5.588 1.00 93.62 175 TRP A O 1
ATOM 1405 N N . LEU A 1 176 ? 2.515 0.280 -7.788 1.00 94.56 176 LEU A N 1
ATOM 1406 C CA . LEU A 1 176 ? 1.797 1.463 -8.272 1.00 94.56 176 LEU A CA 1
ATOM 1407 C C . LEU A 1 176 ? 0.317 1.389 -7.875 1.00 94.56 176 LEU A C 1
ATOM 1409 O O . LEU A 1 176 ? -0.198 2.304 -7.235 1.00 94.56 176 LEU A O 1
ATOM 1413 N N . ASN A 1 177 ? -0.329 0.250 -8.135 1.00 94.62 177 ASN A N 1
ATOM 1414 C CA . ASN A 1 177 ? -1.708 0.006 -7.712 1.00 94.62 177 ASN A CA 1
ATOM 1415 C C . ASN A 1 177 ? -1.857 0.094 -6.186 1.00 94.62 177 ASN A C 1
ATOM 1417 O O . ASN A 1 177 ? -2.786 0.727 -5.688 1.00 94.62 177 ASN A O 1
ATOM 1421 N N . PHE A 1 178 ? -0.911 -0.475 -5.436 1.00 96.69 178 PHE A N 1
ATOM 1422 C CA . PHE A 1 178 ? -0.907 -0.410 -3.976 1.00 96.69 178 PHE A CA 1
ATOM 1423 C C . PHE A 1 178 ? -0.818 1.027 -3.443 1.00 96.69 178 PHE A C 1
ATOM 1425 O O . PHE A 1 178 ? -1.601 1.391 -2.567 1.00 96.69 178 PHE A O 1
ATOM 1432 N N . VAL A 1 179 ? 0.092 1.867 -3.960 1.00 96.69 179 VAL A N 1
ATOM 1433 C CA . VAL A 1 179 ? 0.221 3.254 -3.468 1.00 96.69 179 VAL A CA 1
ATOM 1434 C C . VAL A 1 179 ? -1.014 4.100 -3.766 1.00 96.69 179 VAL A C 1
ATOM 1436 O O . VAL A 1 179 ? -1.349 4.968 -2.964 1.00 96.69 179 VAL A O 1
ATOM 1439 N N . VAL A 1 180 ? -1.712 3.821 -4.870 1.00 96.88 180 VAL A N 1
ATOM 1440 C CA . VAL A 1 180 ? -3.015 4.427 -5.173 1.00 96.88 180 VAL A CA 1
ATOM 1441 C C . VAL A 1 180 ? -4.085 3.924 -4.204 1.00 96.88 180 VAL A C 1
ATOM 1443 O O . VAL A 1 180 ? -4.820 4.728 -3.637 1.00 96.88 180 VAL A O 1
ATOM 1446 N N . GLN A 1 181 ? -4.149 2.612 -3.963 1.00 96.94 181 GLN A N 1
ATOM 1447 C CA . GLN A 1 181 ? -5.158 1.995 -3.098 1.00 96.94 181 GLN A CA 1
ATOM 1448 C C . GLN A 1 181 ? -5.105 2.521 -1.658 1.00 96.94 181 GLN A C 1
ATOM 1450 O O . GLN A 1 181 ? -6.147 2.710 -1.034 1.00 96.94 181 GLN A O 1
ATOM 1455 N N . ILE A 1 182 ? -3.908 2.759 -1.115 1.00 97.62 182 ILE A N 1
ATOM 1456 C CA . ILE A 1 182 ? -3.747 3.213 0.276 1.00 97.62 182 ILE A CA 1
ATOM 1457 C C . ILE A 1 182 ? -3.899 4.724 0.452 1.00 97.62 182 ILE A C 1
ATOM 1459 O O . ILE A 1 182 ? -3.950 5.193 1.587 1.00 97.62 182 ILE A O 1
ATOM 1463 N N . LEU A 1 183 ? -3.941 5.484 -0.645 1.00 95.81 183 LEU A N 1
ATOM 1464 C CA . LEU A 1 183 ? -3.932 6.945 -0.646 1.00 95.81 183 LEU A CA 1
ATOM 1465 C C . LEU A 1 183 ? -5.032 7.563 0.248 1.00 95.81 183 LEU A C 1
ATOM 1467 O O . LEU A 1 183 ? -4.699 8.456 1.036 1.00 95.81 183 LEU A O 1
ATOM 1471 N N . PRO A 1 184 ? -6.281 7.040 0.259 1.00 94.88 184 PRO A N 1
ATOM 1472 C CA . PRO A 1 184 ? -7.340 7.508 1.156 1.00 94.88 184 PRO A CA 1
ATOM 1473 C C . PRO A 1 184 ? -7.058 7.312 2.648 1.00 94.88 184 PRO A C 1
ATOM 1475 O O . PRO A 1 184 ? -7.715 7.915 3.495 1.00 94.88 184 PRO A O 1
ATOM 1478 N N . PHE A 1 185 ? -6.094 6.453 2.983 1.00 96.00 185 PHE A N 1
ATOM 1479 C CA . PHE A 1 185 ? -5.859 5.978 4.340 1.00 96.00 185 PHE A CA 1
ATOM 1480 C C . PHE A 1 185 ? -4.571 6.510 4.981 1.00 96.00 185 PHE A C 1
ATOM 1482 O O . PHE A 1 185 ? -4.226 6.119 6.094 1.00 96.00 185 PHE A O 1
ATOM 1489 N N . LEU A 1 186 ? -3.856 7.412 4.302 1.00 94.00 186 LEU A N 1
ATOM 1490 C CA . LEU A 1 186 ? -2.567 7.933 4.773 1.00 94.00 186 LEU A CA 1
ATOM 1491 C C . LEU A 1 186 ? -2.687 8.985 5.885 1.00 94.00 186 LEU A C 1
ATOM 1493 O O . LEU A 1 186 ? -1.717 9.199 6.616 1.00 94.00 186 LEU A O 1
ATOM 1497 N N . ASP A 1 187 ? -3.844 9.641 6.012 1.00 89.94 187 ASP A N 1
ATOM 1498 C CA . ASP A 1 187 ? -4.143 10.647 7.041 1.00 89.94 187 ASP A CA 1
ATOM 1499 C C . ASP A 1 187 ? -2.988 11.662 7.225 1.00 89.94 187 ASP A C 1
ATOM 1501 O O . ASP A 1 187 ? -2.550 12.288 6.256 1.00 89.94 187 ASP A O 1
ATOM 1505 N N . ARG A 1 188 ? -2.413 11.798 8.430 1.00 89.50 188 ARG A N 1
ATOM 1506 C CA . ARG A 1 188 ? -1.304 12.733 8.708 1.00 89.50 188 ARG A CA 1
ATOM 1507 C C . ARG A 1 188 ? -0.032 12.449 7.900 1.00 89.50 188 ARG A C 1
ATOM 1509 O O . ARG A 1 188 ? 0.798 13.343 7.746 1.00 89.50 188 ARG A O 1
ATOM 1516 N N . SER A 1 189 ? 0.133 11.232 7.382 1.00 93.38 189 SER A N 1
ATOM 1517 C CA . SER A 1 189 ? 1.284 10.854 6.553 1.00 93.38 189 SER A CA 1
ATOM 1518 C C . SER A 1 189 ? 1.132 11.265 5.093 1.00 93.38 189 SER A C 1
ATOM 1520 O O . SER A 1 189 ? 2.125 11.221 4.368 1.00 93.38 189 SER A O 1
ATOM 1522 N N . LEU A 1 190 ? -0.064 11.684 4.655 1.00 94.31 190 LEU A N 1
ATOM 1523 C CA . LEU A 1 190 ? -0.375 11.943 3.248 1.00 94.31 190 LEU A CA 1
ATOM 1524 C C . LEU A 1 190 ? 0.639 12.875 2.581 1.00 94.31 190 LEU A C 1
ATOM 1526 O O . LEU A 1 190 ? 1.160 12.533 1.525 1.00 94.31 190 LEU A O 1
ATOM 1530 N N . SER A 1 191 ? 0.949 14.019 3.197 1.00 93.31 191 SER A N 1
ATOM 1531 C CA . SER A 1 191 ? 1.858 15.016 2.614 1.00 93.31 191 SER A CA 1
ATOM 1532 C C . SER A 1 191 ? 3.267 14.448 2.407 1.00 93.31 191 SER A C 1
ATOM 1534 O O . SER A 1 191 ? 3.756 14.375 1.280 1.00 93.31 191 SER A O 1
ATOM 1536 N N . THR A 1 192 ? 3.890 13.957 3.481 1.00 94.50 192 THR A N 1
ATOM 1537 C CA . THR A 1 192 ? 5.242 13.380 3.440 1.00 94.50 192 THR A CA 1
ATOM 1538 C C . THR A 1 192 ? 5.322 12.197 2.482 1.00 94.50 192 THR A C 1
ATOM 1540 O O . THR A 1 192 ? 6.258 12.098 1.691 1.00 94.50 192 THR A O 1
ATOM 1543 N N . PHE A 1 193 ? 4.337 11.299 2.539 1.00 96.19 193 PHE A N 1
ATOM 1544 C CA . PHE A 1 193 ? 4.285 10.129 1.675 1.00 96.19 193 PHE A CA 1
ATOM 1545 C C . PHE A 1 193 ? 4.162 10.550 0.207 1.00 96.19 193 PHE A C 1
ATOM 1547 O O . PHE A 1 193 ? 4.988 10.153 -0.610 1.00 96.19 193 PHE A O 1
ATOM 1554 N N . SER A 1 194 ? 3.210 11.426 -0.118 1.00 95.88 194 SER A N 1
ATOM 1555 C CA . SER A 1 194 ? 2.952 11.871 -1.492 1.00 95.88 194 SER A CA 1
ATOM 1556 C C . SER A 1 194 ? 4.153 12.563 -2.121 1.00 95.88 194 SER A C 1
ATOM 1558 O O . SER A 1 194 ? 4.499 12.239 -3.252 1.00 95.88 194 SER A O 1
ATOM 1560 N N . VAL A 1 195 ? 4.841 13.449 -1.392 1.00 95.75 195 VAL A N 1
ATOM 1561 C CA . VAL A 1 195 ? 6.049 14.126 -1.898 1.00 95.75 195 VAL A CA 1
ATOM 1562 C C . VAL A 1 195 ? 7.110 13.108 -2.313 1.00 95.75 195 VAL A C 1
ATOM 1564 O O . VAL A 1 195 ? 7.630 13.172 -3.426 1.00 95.75 195 VAL A O 1
ATOM 1567 N N . HIS A 1 196 ? 7.401 12.134 -1.450 1.00 97.00 196 HIS A N 1
ATOM 1568 C CA . HIS A 1 196 ? 8.429 11.136 -1.730 1.00 97.00 196 HIS A CA 1
ATOM 1569 C C . HIS A 1 196 ? 8.039 10.164 -2.847 1.00 97.00 196 HIS A C 1
ATOM 1571 O O . HIS A 1 196 ? 8.893 9.797 -3.655 1.00 97.00 196 HIS A O 1
ATOM 1577 N N . ILE A 1 197 ? 6.772 9.745 -2.907 1.00 96.44 197 ILE A N 1
ATOM 1578 C CA . ILE A 1 197 ? 6.290 8.873 -3.980 1.00 96.44 197 ILE A CA 1
ATOM 1579 C C . ILE A 1 197 ? 6.330 9.611 -5.319 1.00 96.44 197 ILE A C 1
ATOM 1581 O O . ILE A 1 197 ? 6.923 9.094 -6.259 1.00 96.44 197 ILE A O 1
ATOM 1585 N N . VAL A 1 198 ? 5.798 10.833 -5.403 1.00 96.81 198 VAL A N 1
ATOM 1586 C CA . VAL A 1 198 ? 5.810 11.638 -6.637 1.00 96.81 198 VAL A CA 1
ATOM 1587 C C . VAL A 1 198 ? 7.237 11.892 -7.120 1.00 96.81 198 VAL A C 1
ATOM 1589 O O . VAL A 1 198 ? 7.530 11.667 -8.291 1.00 96.81 198 VAL A O 1
ATOM 1592 N N . GLU A 1 199 ? 8.155 12.278 -6.230 1.00 96.88 199 GLU A N 1
ATOM 1593 C CA . GLU A 1 199 ? 9.565 12.472 -6.588 1.00 96.88 199 GLU A CA 1
ATOM 1594 C C . GLU A 1 199 ? 10.186 11.190 -7.169 1.00 96.88 199 GLU A C 1
ATOM 1596 O O . GLU A 1 199 ? 10.908 11.231 -8.171 1.00 96.88 199 GLU A O 1
ATOM 1601 N N . GLN A 1 200 ? 9.890 10.036 -6.564 1.00 95.50 200 GLN A N 1
ATOM 1602 C CA . GLN A 1 200 ? 10.386 8.752 -7.047 1.00 95.50 200 GLN A CA 1
ATOM 1603 C C . GLN A 1 200 ? 9.773 8.363 -8.398 1.00 95.50 200 GLN A C 1
ATOM 1605 O O . GLN A 1 200 ? 10.490 7.863 -9.265 1.00 95.50 200 GLN A O 1
ATOM 1610 N N . LEU A 1 201 ? 8.480 8.614 -8.607 1.00 95.19 201 LEU A N 1
ATOM 1611 C CA . LEU A 1 201 ? 7.801 8.359 -9.877 1.00 95.19 201 LEU A CA 1
ATOM 1612 C C . LEU A 1 201 ? 8.346 9.244 -11.004 1.00 95.19 201 LEU A C 1
ATOM 1614 O O . LEU A 1 201 ? 8.569 8.745 -12.104 1.00 95.19 201 LEU A O 1
ATOM 1618 N N . CYS A 1 202 ? 8.652 10.514 -10.730 1.00 95.81 202 CYS A N 1
ATOM 1619 C CA . CYS A 1 202 ? 9.303 11.401 -11.697 1.00 95.81 202 CYS A CA 1
ATOM 1620 C C . CYS A 1 202 ? 10.686 10.878 -12.112 1.00 95.81 202 CYS A C 1
ATOM 1622 O O . CYS A 1 202 ? 10.978 10.804 -13.304 1.00 95.81 202 CYS A O 1
ATOM 1624 N N . LYS A 1 203 ? 11.510 10.437 -11.151 1.00 93.56 203 LYS A N 1
ATOM 1625 C CA . LYS A 1 203 ? 12.813 9.805 -11.439 1.00 93.56 203 LYS A CA 1
ATOM 1626 C C . LYS A 1 203 ? 12.653 8.544 -12.286 1.00 93.56 203 LYS A C 1
ATOM 1628 O O . LYS A 1 203 ? 13.391 8.332 -13.242 1.00 93.56 203 LYS A O 1
ATOM 1633 N N . ASN A 1 204 ? 11.668 7.713 -11.959 1.00 91.81 204 ASN A N 1
ATOM 1634 C CA . ASN A 1 204 ? 11.379 6.503 -12.720 1.00 91.81 204 ASN A CA 1
ATOM 1635 C C . ASN A 1 204 ? 10.947 6.803 -14.159 1.00 91.81 204 ASN A C 1
ATOM 1637 O O . ASN A 1 204 ? 11.363 6.095 -15.077 1.00 91.81 204 ASN A O 1
ATOM 1641 N N . LEU A 1 205 ? 10.117 7.833 -14.344 1.00 92.62 205 LEU A N 1
ATOM 1642 C CA . LEU A 1 205 ? 9.667 8.301 -15.649 1.00 92.62 205 LEU A CA 1
ATOM 1643 C C . LEU A 1 205 ? 10.850 8.785 -16.486 1.00 92.62 205 LEU A C 1
ATOM 1645 O O . LEU A 1 205 ? 11.002 8.356 -17.626 1.00 92.62 205 LEU A O 1
ATOM 1649 N N . GLU A 1 206 ? 11.716 9.614 -15.904 1.00 91.69 206 GLU A N 1
ATOM 1650 C CA . GLU A 1 206 ? 12.933 10.100 -16.555 1.00 91.69 206 GLU A CA 1
ATOM 1651 C C . GLU A 1 206 ? 13.836 8.938 -16.990 1.00 91.69 206 GLU A C 1
ATOM 1653 O O . GLU A 1 206 ? 14.261 8.887 -18.144 1.00 91.69 206 GLU A O 1
ATOM 1658 N N . CYS A 1 207 ? 14.065 7.950 -16.117 1.00 88.75 207 CYS A N 1
ATOM 1659 C CA . CYS A 1 207 ? 14.842 6.760 -16.463 1.00 88.75 207 CYS A CA 1
ATOM 1660 C C . CYS A 1 207 ? 14.204 5.945 -17.600 1.00 88.75 207 CYS A C 1
ATOM 1662 O O . CYS A 1 207 ? 14.913 5.521 -18.512 1.00 88.75 207 CYS A O 1
ATOM 1664 N N . ALA A 1 208 ? 12.886 5.726 -17.564 1.00 87.88 208 ALA A N 1
ATOM 1665 C CA . ALA A 1 208 ? 12.180 4.950 -18.584 1.00 87.88 208 ALA A CA 1
ATOM 1666 C C . ALA A 1 208 ? 12.197 5.646 -19.954 1.00 87.88 208 ALA A C 1
ATOM 1668 O O . ALA A 1 208 ? 12.469 5.010 -20.972 1.00 87.88 208 ALA A O 1
ATOM 1669 N N . VAL A 1 209 ? 11.956 6.959 -19.978 1.00 88.44 209 VAL A N 1
ATOM 1670 C CA . VAL A 1 209 ? 12.015 7.780 -21.195 1.00 88.44 209 VAL A CA 1
ATOM 1671 C C . VAL A 1 209 ? 13.443 7.830 -21.730 1.00 88.44 209 VAL A C 1
ATOM 1673 O O . VAL A 1 209 ? 13.655 7.586 -22.914 1.00 88.44 209 VAL A O 1
ATOM 1676 N N . SER A 1 210 ? 14.433 8.065 -20.865 1.00 87.25 210 SER A N 1
ATOM 1677 C CA . SER A 1 210 ? 15.845 8.048 -21.251 1.00 87.25 210 SER A CA 1
ATOM 1678 C C . SER A 1 210 ? 16.227 6.710 -21.887 1.00 87.25 210 SER A C 1
ATOM 1680 O O . SER A 1 210 ? 16.764 6.688 -22.990 1.00 87.25 210 SER A O 1
ATOM 1682 N N . ALA A 1 211 ? 15.848 5.580 -21.282 1.00 84.00 211 ALA A N 1
ATOM 1683 C CA . ALA A 1 211 ? 16.113 4.256 -21.844 1.00 84.00 211 ALA A CA 1
ATOM 1684 C C . ALA A 1 211 ? 15.432 4.023 -23.209 1.00 84.00 211 ALA A C 1
ATOM 1686 O O . ALA A 1 211 ? 16.022 3.401 -24.098 1.00 84.00 211 ALA A O 1
ATOM 1687 N N . ALA A 1 212 ? 14.210 4.533 -23.394 1.00 82.56 212 ALA A N 1
ATOM 1688 C CA . ALA A 1 212 ? 13.464 4.398 -24.642 1.00 82.56 212 ALA A CA 1
ATOM 1689 C C . ALA A 1 212 ? 14.050 5.253 -25.781 1.00 82.56 212 ALA A C 1
ATOM 1691 O O . ALA A 1 212 ? 14.179 4.765 -26.903 1.00 82.56 212 ALA A O 1
ATOM 1692 N N . TYR A 1 213 ? 14.450 6.494 -25.490 1.00 81.56 213 TYR A N 1
ATOM 1693 C CA . TYR A 1 213 ? 14.845 7.493 -26.493 1.00 81.56 213 TYR A CA 1
ATOM 1694 C C . TYR A 1 213 ? 16.358 7.769 -26.564 1.00 81.56 213 TYR A C 1
ATOM 1696 O O . TYR A 1 213 ? 16.777 8.655 -27.305 1.00 81.56 213 TYR A O 1
ATOM 1704 N N . CYS A 1 214 ? 17.197 7.018 -25.839 1.00 74.50 214 CYS A N 1
ATOM 1705 C CA . CYS A 1 214 ? 18.654 7.177 -25.897 1.00 74.50 214 CYS A CA 1
ATOM 1706 C C . CYS A 1 214 ? 19.184 6.945 -27.324 1.00 74.50 214 CYS A C 1
ATOM 1708 O O . CYS A 1 214 ? 18.876 5.907 -27.935 1.00 74.50 214 CYS A O 1
ATOM 1710 N N . SER A 1 215 ? 19.991 7.889 -27.824 1.00 61.59 215 SER A N 1
ATOM 1711 C CA . SER A 1 215 ? 20.593 7.853 -29.161 1.00 61.59 215 SER A CA 1
ATOM 1712 C C . SER A 1 215 ? 21.500 6.621 -29.330 1.00 61.59 215 SER A C 1
ATOM 1714 O O . SER A 1 215 ? 22.163 6.224 -28.369 1.00 61.59 215 SER A O 1
ATOM 1716 N N . PRO A 1 216 ? 21.568 5.990 -30.519 1.00 62.22 216 PRO A N 1
ATOM 1717 C CA . PRO A 1 216 ? 22.450 4.845 -30.766 1.00 62.22 216 PRO A CA 1
ATOM 1718 C C . PRO A 1 216 ? 23.928 5.113 -30.428 1.00 62.22 216 PRO A C 1
ATOM 1720 O O . PRO A 1 216 ? 24.602 4.216 -29.921 1.00 62.22 216 PRO A O 1
ATOM 1723 N N . ASP A 1 217 ? 24.404 6.344 -30.639 1.00 62.19 217 ASP A N 1
ATOM 1724 C CA . ASP A 1 217 ? 25.793 6.748 -30.372 1.00 62.19 217 ASP A CA 1
ATOM 1725 C C . ASP A 1 217 ? 26.109 6.811 -28.863 1.00 62.19 217 ASP A C 1
ATOM 1727 O O . ASP A 1 217 ? 27.171 6.364 -28.422 1.00 62.19 217 ASP A O 1
ATOM 1731 N N . ASP A 1 218 ? 25.146 7.240 -28.039 1.00 60.41 218 ASP A N 1
ATOM 1732 C CA . ASP A 1 218 ? 25.274 7.252 -26.573 1.00 60.41 218 ASP A CA 1
ATOM 1733 C C . ASP A 1 218 ? 25.268 5.829 -25.988 1.00 60.41 218 ASP A C 1
ATOM 1735 O O . ASP A 1 218 ? 25.943 5.541 -24.993 1.00 60.41 218 ASP A O 1
ATOM 1739 N N . ARG A 1 219 ? 24.559 4.894 -26.641 1.00 56.34 219 ARG A N 1
ATOM 1740 C CA . ARG A 1 219 ? 24.554 3.472 -26.259 1.00 56.34 219 ARG A CA 1
ATOM 1741 C C . ARG A 1 219 ? 25.919 2.824 -26.496 1.00 56.34 219 ARG A C 1
ATOM 1743 O O . ARG A 1 219 ? 26.361 2.037 -25.662 1.00 56.34 219 ARG A O 1
ATOM 1750 N N . ALA A 1 220 ? 26.610 3.168 -27.584 1.00 56.09 220 ALA A N 1
ATOM 1751 C CA . ALA A 1 220 ? 27.939 2.638 -27.890 1.00 56.09 220 ALA A CA 1
ATOM 1752 C C . ALA A 1 220 ? 29.007 3.118 -26.887 1.00 56.09 220 ALA A C 1
ATOM 1754 O O . ALA A 1 220 ? 29.839 2.325 -26.439 1.00 56.09 220 ALA A O 1
ATOM 1755 N N . HIS A 1 221 ? 28.952 4.386 -26.464 1.00 54.22 221 HIS A N 1
ATOM 1756 C CA . HIS A 1 221 ? 29.871 4.937 -25.463 1.00 54.22 221 HIS A CA 1
ATOM 1757 C C . HIS A 1 221 ? 29.634 4.393 -24.045 1.00 54.22 221 HIS A C 1
ATOM 1759 O O . HIS A 1 221 ? 30.601 4.125 -23.329 1.00 54.22 221 HIS A O 1
ATOM 1765 N N . ALA A 1 222 ? 28.381 4.146 -23.649 1.00 55.78 222 ALA A N 1
ATOM 1766 C CA . ALA A 1 222 ? 28.062 3.530 -22.357 1.00 55.78 222 ALA A CA 1
ATOM 1767 C C . ALA A 1 222 ? 28.550 2.068 -22.253 1.00 55.78 222 ALA A C 1
ATOM 1769 O O . ALA A 1 222 ? 29.030 1.634 -21.201 1.00 55.78 222 ALA A O 1
ATOM 1770 N N . VAL A 1 223 ? 28.480 1.310 -23.353 1.00 53.88 223 VAL A N 1
ATOM 1771 C CA . VAL A 1 223 ? 28.991 -0.071 -23.425 1.00 53.88 223 VAL A CA 1
ATOM 1772 C C . VAL A 1 223 ? 30.528 -0.092 -23.461 1.00 53.88 223 VAL A C 1
ATOM 1774 O O . VAL A 1 223 ? 31.149 -0.932 -22.814 1.00 53.88 223 VAL A O 1
ATOM 1777 N N . ALA A 1 224 ? 31.166 0.873 -24.131 1.00 51.69 224 ALA A N 1
ATOM 1778 C CA . ALA A 1 224 ? 32.625 1.010 -24.133 1.00 51.69 224 ALA A CA 1
ATOM 1779 C C . ALA A 1 224 ? 33.193 1.408 -22.754 1.00 51.69 224 ALA A C 1
ATOM 1781 O O . ALA A 1 224 ? 34.223 0.882 -22.336 1.00 51.69 224 ALA A O 1
ATOM 1782 N N . ALA A 1 225 ? 32.507 2.282 -22.009 1.00 52.00 225 ALA A N 1
ATOM 1783 C CA . ALA A 1 225 ? 32.915 2.687 -20.660 1.00 52.00 225 ALA A CA 1
ATOM 1784 C C . ALA A 1 225 ? 32.781 1.557 -19.618 1.00 52.00 225 ALA A C 1
ATOM 1786 O O . ALA A 1 225 ? 33.524 1.523 -18.639 1.00 52.00 225 ALA A O 1
ATOM 1787 N N . THR A 1 226 ? 31.861 0.612 -19.833 1.00 49.47 226 THR A N 1
ATOM 1788 C CA . THR A 1 226 ? 31.636 -0.538 -18.939 1.00 49.47 226 THR A CA 1
ATOM 1789 C C . THR A 1 226 ? 32.511 -1.751 -19.275 1.00 49.47 226 THR A C 1
ATOM 1791 O O . THR A 1 226 ? 32.727 -2.596 -18.410 1.00 49.47 226 THR A O 1
ATOM 1794 N N . ALA A 1 227 ? 33.105 -1.809 -20.472 1.00 46.75 227 ALA A N 1
ATOM 1795 C CA . ALA A 1 227 ? 33.997 -2.893 -20.896 1.00 46.75 227 ALA A CA 1
ATOM 1796 C C . ALA A 1 227 ? 35.355 -2.939 -20.156 1.00 46.75 227 ALA A C 1
ATOM 1798 O O . ALA A 1 227 ? 36.022 -3.973 -20.168 1.00 46.75 227 ALA A O 1
ATOM 1799 N N . HIS A 1 228 ? 35.770 -1.856 -19.484 1.00 44.81 228 HIS A N 1
ATOM 1800 C CA . HIS A 1 228 ? 37.022 -1.807 -18.711 1.00 44.81 228 HIS A CA 1
ATOM 1801 C C . HIS A 1 228 ? 36.896 -2.294 -17.253 1.00 44.81 228 HIS A C 1
ATOM 1803 O O . HIS A 1 228 ? 37.899 -2.344 -16.543 1.00 44.81 228 HIS A O 1
ATOM 1809 N N . ALA A 1 229 ? 35.701 -2.696 -16.803 1.00 42.31 229 ALA A N 1
ATOM 1810 C CA . ALA A 1 229 ? 35.482 -3.291 -15.486 1.00 42.31 229 ALA A CA 1
ATOM 1811 C C . ALA A 1 229 ? 35.130 -4.783 -15.632 1.00 42.31 229 ALA A C 1
ATOM 1813 O O . ALA A 1 229 ? 34.052 -5.145 -16.095 1.00 42.31 229 ALA A O 1
ATOM 1814 N N . HIS A 1 230 ? 36.054 -5.667 -15.255 1.00 38.19 230 HIS A N 1
ATOM 1815 C CA . HIS A 1 230 ? 35.883 -7.120 -15.310 1.00 38.19 230 HIS A CA 1
ATOM 1816 C C . HIS A 1 230 ? 34.616 -7.620 -14.577 1.00 38.19 230 HIS A C 1
ATOM 1818 O O . HIS A 1 230 ? 34.579 -7.624 -13.351 1.00 38.19 230 HIS A O 1
ATOM 1824 N N . SER A 1 231 ? 33.621 -8.120 -15.322 1.00 34.59 231 SER A N 1
ATOM 1825 C CA . SER A 1 231 ? 32.846 -9.354 -15.049 1.00 34.59 231 SER A CA 1
ATOM 1826 C C . SER A 1 231 ? 31.901 -9.658 -16.233 1.00 34.59 231 SER A C 1
ATOM 1828 O O . SER A 1 231 ? 31.405 -8.723 -16.859 1.00 34.59 231 SER A O 1
ATOM 1830 N N . PRO A 1 232 ? 31.631 -10.932 -16.585 1.00 38.75 232 PRO A N 1
ATOM 1831 C CA . PRO A 1 232 ? 30.746 -11.303 -17.686 1.00 38.75 232 PRO A CA 1
ATOM 1832 C C . PRO A 1 232 ? 29.286 -11.395 -17.215 1.00 38.75 232 PRO A C 1
ATOM 1834 O O . PRO A 1 232 ? 28.595 -12.363 -17.515 1.00 38.75 232 PRO A O 1
ATOM 1837 N N . ASP A 1 233 ? 28.798 -10.418 -16.454 1.00 36.28 233 ASP A N 1
ATOM 1838 C CA . ASP A 1 233 ? 27.357 -10.227 -16.315 1.00 36.28 233 ASP A CA 1
ATOM 1839 C C . ASP A 1 233 ? 26.977 -9.147 -17.321 1.00 36.28 233 ASP A C 1
ATOM 1841 O O . ASP A 1 233 ? 27.118 -7.952 -17.072 1.00 36.28 233 ASP A O 1
ATOM 1845 N N . THR A 1 234 ? 26.534 -9.580 -18.502 1.00 37.28 234 THR A N 1
ATOM 1846 C CA . THR A 1 234 ? 25.818 -8.732 -19.454 1.00 37.28 234 THR A CA 1
ATOM 1847 C C . THR A 1 234 ? 24.772 -7.949 -18.666 1.00 37.28 234 THR A C 1
ATOM 1849 O O . THR A 1 234 ? 23.781 -8.528 -18.218 1.00 37.28 234 THR A O 1
ATOM 1852 N N . ILE A 1 235 ? 25.015 -6.653 -18.443 1.00 41.91 235 ILE A N 1
ATOM 1853 C CA . ILE A 1 235 ? 24.056 -5.733 -17.835 1.00 41.91 235 ILE A CA 1
ATOM 1854 C C . ILE A 1 235 ? 22.910 -5.646 -18.837 1.00 41.91 235 ILE A C 1
ATOM 1856 O O . ILE A 1 235 ? 22.912 -4.828 -19.753 1.00 41.91 235 ILE A O 1
ATOM 1860 N N . SER A 1 236 ? 21.964 -6.576 -18.725 1.00 45.91 236 SER A N 1
ATOM 1861 C CA . SER A 1 236 ? 20.707 -6.542 -19.447 1.00 45.91 236 SER A CA 1
ATOM 1862 C C . SER A 1 236 ? 20.081 -5.196 -19.118 1.00 45.91 236 SER A C 1
ATOM 1864 O O . SER A 1 236 ? 19.737 -4.963 -17.954 1.00 45.91 236 SER A O 1
ATOM 1866 N N . GLN A 1 237 ? 20.003 -4.300 -20.107 1.00 52.28 237 GLN A N 1
ATOM 1867 C CA . GLN A 1 237 ? 19.285 -3.039 -19.952 1.00 52.28 237 GLN A CA 1
ATOM 1868 C C . GLN A 1 237 ? 17.924 -3.333 -19.309 1.00 52.28 237 GLN A C 1
ATOM 1870 O O . GLN A 1 237 ? 17.305 -4.349 -19.651 1.00 52.28 237 GLN A O 1
ATOM 1875 N N . PRO A 1 238 ? 17.464 -2.503 -18.357 1.00 58.22 238 PRO A N 1
ATOM 1876 C CA . PRO A 1 238 ? 16.162 -2.702 -17.748 1.00 58.22 238 PRO A CA 1
ATOM 1877 C C . PRO A 1 238 ? 15.107 -2.699 -18.857 1.00 58.22 238 PRO A C 1
ATOM 1879 O O . PRO A 1 238 ? 14.856 -1.679 -19.492 1.00 58.22 238 PRO A O 1
ATOM 1882 N N . SER A 1 239 ? 14.522 -3.867 -19.118 1.00 68.88 239 SER A N 1
ATOM 1883 C CA . SER A 1 239 ? 13.394 -3.988 -20.032 1.00 68.88 239 SER A CA 1
ATOM 1884 C C . SER A 1 239 ? 12.175 -3.431 -19.312 1.00 68.88 239 SER A C 1
ATOM 1886 O O . SER A 1 239 ? 11.652 -4.054 -18.386 1.00 68.88 239 SER A O 1
ATOM 1888 N N . TYR A 1 240 ? 11.757 -2.232 -19.701 1.00 79.94 240 TYR A N 1
ATOM 1889 C CA . TYR A 1 240 ? 10.526 -1.626 -19.214 1.00 79.94 240 TYR A CA 1
ATOM 1890 C C . TYR A 1 240 ? 9.324 -2.269 -19.925 1.00 79.94 240 TYR A C 1
ATOM 1892 O O . TYR A 1 240 ? 9.380 -2.450 -21.145 1.00 79.94 240 TYR A O 1
ATOM 1900 N N . PRO A 1 241 ? 8.238 -2.612 -19.208 1.00 81.12 241 PRO A N 1
ATOM 1901 C CA . PRO A 1 241 ? 6.975 -2.970 -19.846 1.00 81.12 241 PRO A CA 1
ATOM 1902 C C . PRO A 1 241 ? 6.506 -1.870 -20.806 1.00 81.12 241 PRO A C 1
ATOM 1904 O O . PRO A 1 241 ? 6.690 -0.683 -20.535 1.00 81.12 241 PRO A O 1
ATOM 1907 N N . THR A 1 242 ? 5.863 -2.242 -21.915 1.00 81.19 242 THR A N 1
ATOM 1908 C CA . THR A 1 242 ? 5.429 -1.289 -22.956 1.00 81.19 242 THR A CA 1
ATOM 1909 C C . THR A 1 242 ? 4.480 -0.210 -22.422 1.00 81.19 242 THR A C 1
ATOM 1911 O O . THR A 1 242 ? 4.500 0.924 -22.891 1.00 81.19 242 THR A O 1
ATOM 1914 N N . ASN A 1 243 ? 3.676 -0.538 -21.411 1.00 87.44 243 ASN A N 1
ATOM 1915 C CA . ASN A 1 243 ? 2.726 0.361 -20.756 1.00 87.44 243 ASN A CA 1
ATOM 1916 C C . ASN A 1 243 ? 3.288 1.056 -19.500 1.00 87.44 243 ASN A C 1
ATOM 1918 O O . ASN A 1 243 ? 2.560 1.800 -18.850 1.00 87.44 243 ASN A O 1
ATOM 1922 N N . TYR A 1 244 ? 4.560 0.860 -19.148 1.00 89.25 244 TYR A N 1
ATOM 1923 C CA . TYR A 1 244 ? 5.108 1.331 -17.872 1.00 89.25 244 TYR A CA 1
ATOM 1924 C C . TYR A 1 244 ? 5.047 2.858 -17.702 1.00 89.25 244 TYR A C 1
ATOM 1926 O O . TYR A 1 244 ? 4.635 3.361 -16.659 1.00 89.25 244 TYR A O 1
ATOM 1934 N N . VAL A 1 245 ? 5.389 3.613 -18.752 1.00 91.31 245 VAL A N 1
ATOM 1935 C CA . VAL A 1 245 ? 5.281 5.084 -18.749 1.00 91.31 245 VAL A CA 1
ATOM 1936 C C . VAL A 1 245 ? 3.832 5.533 -18.537 1.00 91.31 245 VAL A C 1
ATOM 1938 O O . VAL A 1 245 ? 3.588 6.478 -17.791 1.00 91.31 245 VAL A O 1
ATOM 1941 N N . ILE A 1 246 ? 2.873 4.832 -19.150 1.00 93.06 246 ILE A N 1
ATOM 1942 C CA . ILE A 1 246 ? 1.442 5.125 -19.008 1.00 93.06 246 ILE A CA 1
ATOM 1943 C C . ILE A 1 246 ? 1.010 4.898 -17.555 1.00 93.06 246 ILE A C 1
ATOM 1945 O O . ILE A 1 246 ? 0.397 5.786 -16.973 1.00 93.06 246 ILE A O 1
ATOM 1949 N N . GLN A 1 247 ? 1.409 3.779 -16.941 1.00 93.38 247 GLN A N 1
ATOM 1950 C CA . GLN A 1 247 ? 1.095 3.480 -15.537 1.00 93.38 247 GLN A CA 1
ATOM 1951 C C . GLN A 1 247 ? 1.670 4.525 -14.566 1.00 93.38 247 GLN A C 1
ATOM 1953 O O . GLN A 1 247 ? 0.998 4.921 -13.612 1.00 93.38 247 GLN A O 1
ATOM 1958 N N . ILE A 1 248 ? 2.899 5.010 -14.801 1.00 94.44 248 ILE A N 1
ATOM 1959 C CA . ILE A 1 248 ? 3.474 6.090 -13.984 1.00 94.44 248 ILE A CA 1
ATOM 1960 C C . ILE A 1 248 ? 2.639 7.367 -14.113 1.00 94.44 248 ILE A C 1
ATOM 1962 O O . ILE A 1 248 ? 2.329 7.995 -13.101 1.00 94.44 248 ILE A O 1
ATOM 1966 N N . LEU A 1 249 ? 2.283 7.762 -15.339 1.00 96.50 249 LEU A N 1
ATOM 1967 C CA . LEU A 1 249 ? 1.500 8.975 -15.588 1.00 96.50 249 LEU A CA 1
ATOM 1968 C C . LEU A 1 249 ? 0.094 8.886 -14.986 1.00 96.50 249 LEU A C 1
ATOM 1970 O O . LEU A 1 249 ? -0.377 9.861 -14.403 1.00 96.50 249 LEU A O 1
ATOM 1974 N N . GLU A 1 250 ? -0.552 7.725 -15.076 1.00 96.38 250 GLU A N 1
ATOM 1975 C CA . GLU A 1 250 ? -1.836 7.453 -14.426 1.00 96.38 250 GLU A CA 1
ATOM 1976 C C . GLU A 1 250 ? -1.719 7.591 -12.904 1.00 96.38 250 GLU A C 1
ATOM 1978 O O . GLU A 1 250 ? -2.457 8.360 -12.291 1.00 96.38 250 GLU A O 1
ATOM 1983 N N . THR A 1 251 ? -0.712 6.952 -12.302 1.00 96.62 251 THR A N 1
ATOM 1984 C CA . THR A 1 251 ? -0.453 7.038 -10.857 1.00 96.62 251 THR A CA 1
ATOM 1985 C C . THR A 1 251 ? -0.193 8.481 -10.415 1.00 96.62 251 THR A C 1
ATOM 1987 O O . THR A 1 251 ? -0.790 8.950 -9.447 1.00 96.62 251 THR A O 1
ATOM 1990 N N . LEU A 1 252 ? 0.663 9.219 -11.133 1.00 96.75 252 LEU A N 1
ATOM 1991 C CA . LEU A 1 252 ? 0.934 10.636 -10.863 1.00 96.75 252 LEU A CA 1
ATOM 1992 C C . LEU A 1 252 ? -0.344 11.476 -10.946 1.00 96.75 252 LEU A C 1
ATOM 1994 O O . LEU A 1 252 ? -0.586 12.309 -10.074 1.00 96.75 252 LEU A O 1
ATOM 1998 N N . THR A 1 253 ? -1.174 11.233 -11.960 1.00 95.88 253 THR A N 1
ATOM 1999 C CA . THR A 1 253 ? -2.451 11.932 -12.143 1.00 95.88 253 THR A CA 1
ATOM 2000 C C . THR A 1 253 ? -3.384 11.682 -10.961 1.00 95.88 253 THR A C 1
ATOM 2002 O O . THR A 1 253 ? -3.945 12.637 -10.427 1.00 95.88 253 THR A O 1
ATOM 2005 N N . THR A 1 254 ? -3.491 10.439 -10.485 1.00 96.12 254 THR A N 1
ATOM 2006 C CA . THR A 1 254 ? -4.301 10.102 -9.306 1.00 96.12 254 THR A CA 1
ATOM 2007 C C . THR A 1 254 ? -3.786 10.784 -8.039 1.00 96.12 254 THR A C 1
ATOM 2009 O O . THR A 1 254 ? -4.580 11.344 -7.286 1.00 96.12 254 THR A O 1
ATOM 2012 N N . PHE A 1 255 ? -2.466 10.822 -7.823 1.00 95.38 255 PHE A N 1
ATOM 2013 C CA . PHE A 1 255 ? -1.874 11.543 -6.688 1.00 95.38 255 PHE A CA 1
ATOM 2014 C C . PHE A 1 255 ? -2.176 13.042 -6.741 1.00 95.38 255 PHE A C 1
ATOM 2016 O O . PHE A 1 255 ? -2.561 13.625 -5.728 1.00 95.38 255 PHE A O 1
ATOM 2023 N N . VAL A 1 256 ? -2.035 13.665 -7.914 1.00 92.50 256 VAL A N 1
ATOM 2024 C CA . VAL A 1 256 ? -2.347 15.086 -8.115 1.00 92.50 256 VAL A CA 1
ATOM 2025 C C . VAL A 1 256 ? -3.829 15.353 -7.858 1.00 92.50 256 VAL A C 1
ATOM 2027 O O . VAL A 1 256 ? -4.153 16.282 -7.120 1.00 92.50 256 VAL A O 1
ATOM 2030 N N . HIS A 1 257 ? -4.720 14.526 -8.410 1.00 92.56 257 HIS A N 1
ATOM 2031 C CA . HIS A 1 257 ? -6.162 14.666 -8.225 1.00 92.56 257 HIS A CA 1
ATOM 2032 C C . HIS A 1 257 ? -6.542 14.563 -6.746 1.00 92.56 257 HIS A C 1
ATOM 2034 O O . HIS A 1 257 ? -7.125 15.492 -6.194 1.00 92.56 257 HIS A O 1
ATOM 2040 N N . TYR A 1 258 ? -6.120 13.495 -6.073 1.00 93.19 258 TYR A N 1
ATOM 2041 C CA . TYR A 1 258 ? -6.437 13.277 -4.666 1.00 93.19 258 TYR A CA 1
ATOM 2042 C C . TYR A 1 258 ? -5.860 14.379 -3.759 1.00 93.19 258 TYR A C 1
ATOM 2044 O O . TYR A 1 258 ? -6.546 14.920 -2.894 1.00 93.19 258 TYR A O 1
ATOM 2052 N N . CYS A 1 259 ? -4.595 14.767 -3.966 1.00 90.19 259 CYS A N 1
ATOM 2053 C CA . CYS A 1 259 ? -3.943 15.748 -3.098 1.00 90.19 259 CYS A CA 1
ATOM 2054 C C . CYS A 1 259 ? -4.474 17.174 -3.288 1.00 90.19 259 CYS A C 1
ATOM 2056 O O . CYS A 1 259 ? -4.510 17.921 -2.307 1.00 90.19 259 CYS A O 1
ATOM 2058 N N . LEU A 1 260 ? -4.846 17.565 -4.514 1.00 83.44 260 LEU A N 1
ATOM 2059 C CA . LEU A 1 260 ? -5.260 18.936 -4.836 1.00 83.44 260 LEU A CA 1
ATOM 2060 C C . LEU A 1 260 ? -6.778 19.139 -4.838 1.00 83.44 260 LEU A C 1
ATOM 2062 O O . LEU A 1 260 ? -7.236 20.209 -4.443 1.00 83.44 260 LEU A O 1
ATOM 2066 N N . ILE A 1 261 ? -7.552 18.156 -5.299 1.00 72.69 261 ILE A N 1
ATOM 2067 C CA . ILE A 1 261 ? -8.993 18.313 -5.532 1.00 72.69 261 ILE A CA 1
ATOM 2068 C C . ILE A 1 261 ? -9.783 17.817 -4.318 1.00 72.69 261 ILE A C 1
ATOM 2070 O O . ILE A 1 261 ? -10.564 18.589 -3.760 1.00 72.69 261 ILE A O 1
ATOM 2074 N N . ASP A 1 262 ? -9.516 16.610 -3.816 1.00 60.03 262 ASP A N 1
ATOM 2075 C CA . ASP A 1 262 ? -10.314 16.030 -2.722 1.00 60.03 262 ASP A CA 1
ATOM 2076 C C . ASP A 1 262 ? -10.062 16.700 -1.355 1.00 60.03 262 ASP A C 1
ATOM 2078 O O . ASP A 1 262 ? -10.986 16.857 -0.548 1.00 60.03 262 ASP A O 1
ATOM 2082 N N . ASN A 1 263 ? -8.848 17.208 -1.109 1.00 54.09 263 ASN A N 1
ATOM 2083 C CA . ASN A 1 263 ? -8.509 17.943 0.122 1.00 54.09 263 ASN A CA 1
ATOM 2084 C C . ASN A 1 263 ? -9.138 19.345 0.219 1.00 54.09 263 ASN A C 1
ATOM 2086 O O . ASN A 1 263 ? -9.221 19.908 1.318 1.00 54.09 263 ASN A O 1
ATOM 2090 N N . SER A 1 264 ? -9.608 19.917 -0.897 1.00 47.22 264 SER A N 1
ATOM 2091 C CA . SER A 1 264 ? -10.306 21.214 -0.888 1.00 47.22 264 SER A CA 1
ATOM 2092 C C . SER A 1 264 ? -11.635 21.156 -0.113 1.00 47.22 264 SER A C 1
ATOM 2094 O O . SER A 1 264 ? -12.082 22.156 0.447 1.00 47.22 264 SER A O 1
ATOM 2096 N N . SER A 1 265 ? -12.211 19.957 0.021 1.00 44.09 265 SER A N 1
ATOM 2097 C CA . SER A 1 265 ? -13.441 19.684 0.775 1.00 44.09 265 SER A CA 1
ATOM 2098 C C . SER A 1 265 ? -13.234 19.630 2.296 1.00 44.09 265 SER A C 1
ATOM 2100 O O . SER A 1 265 ? -14.140 19.968 3.054 1.00 44.09 265 SER A O 1
ATOM 2102 N N . GLN A 1 266 ? -12.058 19.196 2.767 1.00 46.00 266 GLN A N 1
ATOM 2103 C CA . GLN A 1 266 ? -11.798 18.964 4.200 1.00 46.00 266 GLN A CA 1
ATOM 2104 C C . GLN A 1 266 ? -11.279 20.206 4.939 1.00 46.00 266 GLN A C 1
ATOM 2106 O O . GLN A 1 266 ? -11.401 20.306 6.159 1.00 46.00 266 GLN A O 1
ATOM 2111 N N . THR A 1 267 ? -10.750 21.196 4.220 1.00 41.03 267 THR A N 1
ATOM 2112 C CA . THR A 1 267 ? -10.170 22.415 4.813 1.00 41.03 267 THR A CA 1
ATOM 2113 C C . THR A 1 267 ? -11.202 23.466 5.248 1.00 41.03 267 THR A C 1
ATOM 2115 O O . THR A 1 267 ? -10.824 24.466 5.851 1.00 41.03 267 THR A O 1
ATOM 2118 N N . SER A 1 268 ? -12.504 23.238 5.031 1.00 36.19 268 SER A N 1
ATOM 2119 C CA . SER A 1 268 ? -13.574 24.194 5.384 1.00 36.19 268 SER A CA 1
ATOM 2120 C C . SER A 1 268 ? -14.296 23.918 6.720 1.00 36.19 268 SER A C 1
ATOM 2122 O O . SER A 1 268 ? -15.248 24.622 7.043 1.00 36.19 268 SER A O 1
ATOM 2124 N N . ALA A 1 269 ? -13.865 22.940 7.531 1.00 36.25 269 ALA A N 1
ATOM 2125 C CA . ALA A 1 269 ? -14.569 22.541 8.766 1.00 36.25 269 ALA A CA 1
ATOM 2126 C C . ALA A 1 269 ? -13.866 22.913 10.092 1.00 36.25 269 ALA A C 1
ATOM 2128 O O . ALA A 1 269 ? -14.188 22.348 11.135 1.00 36.25 269 ALA A O 1
ATOM 2129 N N . HIS A 1 270 ? -12.946 23.881 10.092 1.00 34.16 270 HIS A N 1
ATOM 2130 C CA . HIS A 1 270 ? -12.452 24.496 11.330 1.00 34.16 270 HIS A CA 1
ATOM 2131 C C . HIS A 1 270 ? -12.848 25.978 11.382 1.00 34.16 270 HIS A C 1
ATOM 2133 O O . HIS A 1 270 ? -12.126 26.822 10.849 1.00 34.16 270 HIS A O 1
ATOM 2139 N N . PRO A 1 271 ? -13.962 26.350 12.039 1.00 36.56 271 PRO A N 1
ATOM 2140 C CA . PRO A 1 271 ? -14.086 27.710 12.531 1.00 36.56 271 PRO A CA 1
ATOM 2141 C C . PRO A 1 271 ? -13.049 27.899 13.656 1.00 36.56 271 PRO A C 1
ATOM 2143 O O . PRO A 1 271 ? -12.961 27.050 14.550 1.00 36.56 271 PRO A O 1
ATOM 2146 N N . PRO A 1 272 ? -12.240 28.973 13.652 1.00 34.56 272 PRO A N 1
ATOM 2147 C CA . PRO A 1 272 ? -11.455 29.320 14.824 1.00 34.56 272 PRO A CA 1
ATOM 2148 C C . PRO A 1 272 ? -12.418 29.643 15.971 1.00 34.56 272 PRO A C 1
ATOM 2150 O O . PRO A 1 272 ? -13.309 30.482 15.834 1.00 34.56 272 PRO A O 1
ATOM 2153 N N . SER A 1 273 ? -12.247 28.937 17.089 1.00 31.81 273 SER A N 1
ATOM 2154 C CA . SER A 1 273 ? -12.987 29.145 18.329 1.00 31.81 273 SER A CA 1
ATOM 2155 C C . SER A 1 273 ? -13.051 30.630 18.686 1.00 31.81 273 SER A C 1
ATOM 2157 O O . SER A 1 273 ? -12.026 31.298 18.827 1.00 31.81 273 SER A O 1
ATOM 2159 N N . GLN A 1 274 ? -14.277 31.129 18.839 1.00 34.81 274 GLN A N 1
ATOM 2160 C CA . GLN A 1 274 ? -14.568 32.465 19.338 1.00 34.81 274 GLN A CA 1
ATOM 2161 C C . GLN A 1 274 ? -13.992 32.628 20.749 1.00 34.81 274 GLN A C 1
ATOM 2163 O O . GLN A 1 274 ? -14.327 31.871 21.660 1.00 34.81 274 GLN A O 1
ATOM 2168 N N . ALA A 1 275 ? -13.145 33.643 20.924 1.00 33.78 275 ALA A N 1
ATOM 2169 C CA . ALA A 1 275 ? -12.871 34.221 22.228 1.00 33.78 275 ALA A CA 1
ATOM 2170 C C . ALA A 1 275 ? -14.016 35.171 22.608 1.00 33.78 275 ALA A C 1
ATOM 2172 O O . ALA A 1 275 ? -14.581 35.880 21.775 1.00 33.78 275 ALA A O 1
ATOM 2173 N N . THR A 1 276 ? -14.355 35.130 23.886 1.00 32.53 276 THR A N 1
ATOM 2174 C CA . THR A 1 276 ? -15.468 35.789 24.558 1.00 32.53 276 THR A CA 1
ATOM 2175 C C . THR A 1 276 ? -15.468 37.317 24.403 1.00 32.53 276 THR A C 1
ATOM 2177 O O . THR A 1 276 ? -14.434 37.978 24.378 1.00 32.53 276 THR A O 1
ATOM 2180 N N . THR A 1 277 ? -16.684 37.851 24.346 1.00 32.16 277 THR A N 1
ATOM 2181 C CA . THR A 1 277 ? -17.144 39.249 24.324 1.00 32.16 277 THR A CA 1
ATOM 2182 C C . THR A 1 277 ? -16.346 40.279 25.145 1.00 32.16 277 THR A C 1
ATOM 2184 O O . THR A 1 277 ? -16.306 40.153 26.365 1.00 32.16 277 THR A O 1
ATOM 2187 N N . VAL A 1 278 ? -15.912 41.384 24.513 1.00 30.92 278 VAL A N 1
ATOM 2188 C CA . VAL A 1 278 ? -16.024 42.772 25.034 1.00 30.92 278 VAL A CA 1
ATOM 2189 C C . VAL A 1 278 ? -16.221 43.736 23.848 1.00 30.92 278 VAL A C 1
ATOM 2191 O O . VAL A 1 278 ? -15.647 43.561 22.778 1.00 30.92 278 VAL A O 1
ATOM 2194 N N . SER A 1 279 ? -17.103 44.714 24.040 1.00 31.58 279 SER A N 1
ATOM 2195 C CA . SER A 1 279 ? -17.680 45.648 23.070 1.00 31.58 279 SER A CA 1
ATOM 2196 C C . SER A 1 279 ? -16.728 46.647 22.391 1.00 31.58 279 SER A C 1
ATOM 2198 O O . SER A 1 279 ? -15.767 47.105 23.002 1.00 31.58 279 SER A O 1
ATOM 2200 N N . SER A 1 280 ? -17.208 47.140 21.237 1.00 30.89 280 SER A N 1
ATOM 2201 C CA . SER A 1 280 ? -16.947 48.420 20.536 1.00 30.89 280 SER A CA 1
ATOM 2202 C C . SER A 1 280 ? -16.032 48.387 19.293 1.00 30.89 280 SER A C 1
ATOM 2204 O O . SER A 1 280 ? -14.831 48.166 19.356 1.00 30.89 280 SER A O 1
ATOM 2206 N N . ASN A 1 281 ? -16.665 48.632 18.139 1.00 32.19 281 ASN A N 1
ATOM 2207 C CA . ASN A 1 281 ? -16.084 48.970 16.829 1.00 32.19 281 ASN A CA 1
ATOM 2208 C C . ASN A 1 281 ? -15.720 50.477 16.763 1.00 32.19 281 ASN A C 1
ATOM 2210 O O . ASN A 1 281 ? -16.238 51.218 17.603 1.00 32.19 281 ASN A O 1
ATOM 2214 N N . PRO A 1 282 ? -15.026 50.998 15.716 1.00 46.03 282 PRO A N 1
ATOM 2215 C CA . PRO A 1 282 ? -14.337 50.326 14.594 1.00 46.03 282 PRO A CA 1
ATOM 2216 C C . PRO A 1 282 ? -12.913 50.879 14.290 1.00 46.03 282 PRO A C 1
ATOM 2218 O O . PRO A 1 282 ? -12.600 52.023 14.595 1.00 46.03 282 PRO A O 1
ATOM 2221 N N . SER A 1 283 ? -12.063 50.131 13.570 1.00 30.67 283 SER A N 1
ATOM 2222 C CA . SER A 1 283 ? -11.197 50.702 12.507 1.00 30.67 283 SER A CA 1
ATOM 2223 C C . SER A 1 283 ? -10.502 49.612 11.672 1.00 30.67 283 SER A C 1
ATOM 2225 O O . SER A 1 283 ? -9.844 48.707 12.177 1.00 30.67 283 SER A O 1
ATOM 2227 N N . LEU A 1 284 ? -10.668 49.715 10.352 1.00 38.78 284 LEU A N 1
ATOM 2228 C CA . LEU A 1 284 ? -10.294 48.748 9.310 1.00 38.78 284 LEU A CA 1
ATOM 2229 C C . LEU A 1 284 ? -8.833 48.882 8.812 1.00 38.78 284 LEU A C 1
ATOM 2231 O O . LEU A 1 284 ? -8.570 48.673 7.634 1.00 38.78 284 LEU A O 1
ATOM 2235 N N . ALA A 1 285 ? -7.861 49.222 9.668 1.00 36.06 285 ALA A N 1
ATOM 2236 C CA . ALA A 1 285 ? -6.507 49.582 9.198 1.00 36.06 285 ALA A CA 1
ATOM 2237 C C . ALA A 1 285 ? -5.315 48.868 9.874 1.00 36.06 285 ALA A C 1
ATOM 2239 O O . ALA A 1 285 ? -4.180 49.283 9.668 1.00 36.06 285 ALA A O 1
ATOM 2240 N N . SER A 1 286 ? -5.514 47.796 10.653 1.00 36.81 286 SER A N 1
ATOM 2241 C CA . SER A 1 286 ? -4.401 47.172 11.411 1.00 36.81 286 SER A CA 1
ATOM 2242 C C . SER A 1 286 ? -4.068 45.712 11.043 1.00 36.81 286 SER A C 1
ATOM 2244 O O . SER A 1 286 ? -3.088 45.153 11.525 1.00 36.81 286 SER A O 1
ATOM 2246 N N . SER A 1 287 ? -4.811 45.073 10.136 1.00 42.91 287 SER A N 1
ATOM 2247 C CA . SER A 1 287 ? -4.717 43.612 9.927 1.00 42.91 287 SER A CA 1
ATOM 2248 C C . SER A 1 287 ? -3.649 43.109 8.936 1.00 42.91 287 SER A C 1
ATOM 2250 O O . SER A 1 287 ? -3.804 42.026 8.386 1.00 42.91 287 SER A O 1
ATOM 2252 N N . VAL A 1 288 ? -2.543 43.831 8.710 1.00 40.53 288 VAL A N 1
ATOM 2253 C CA . VAL A 1 288 ? -1.504 43.382 7.743 1.00 40.53 288 VAL A CA 1
ATOM 2254 C C . VAL A 1 288 ? -0.105 43.208 8.353 1.00 40.53 288 VAL A C 1
ATOM 2256 O O . VAL A 1 288 ? 0.836 42.884 7.642 1.00 40.53 288 VAL A O 1
ATOM 2259 N N . MET A 1 289 ? 0.073 43.333 9.673 1.00 39.44 289 MET A N 1
ATOM 2260 C CA . MET A 1 289 ? 1.423 43.294 10.270 1.00 39.44 289 MET A CA 1
ATOM 2261 C C . MET A 1 289 ? 1.673 42.192 11.308 1.00 39.44 289 MET A C 1
ATOM 2263 O O . MET A 1 289 ? 2.612 42.297 12.085 1.00 39.44 289 MET A O 1
ATOM 2267 N N . ASN A 1 290 ? 0.876 41.116 11.308 1.00 42.34 290 ASN A N 1
ATOM 2268 C CA . ASN A 1 290 ? 1.042 39.998 12.254 1.00 42.34 290 ASN A CA 1
ATOM 2269 C C . ASN A 1 290 ? 1.332 38.630 11.612 1.00 42.34 290 ASN A C 1
ATOM 2271 O O . ASN A 1 290 ? 1.243 37.604 12.282 1.00 42.34 290 ASN A O 1
ATOM 2275 N N . ALA A 1 291 ? 1.737 38.596 10.343 1.00 44.06 291 ALA A N 1
ATOM 2276 C CA . ALA A 1 291 ? 2.086 37.359 9.644 1.00 44.06 291 ALA A CA 1
ATOM 2277 C C . ALA A 1 291 ? 3.592 37.263 9.337 1.00 44.06 291 ALA A C 1
ATOM 2279 O O . ALA A 1 291 ? 3.974 37.100 8.185 1.00 44.06 291 ALA A O 1
ATOM 2280 N N . ILE A 1 292 ? 4.460 37.368 10.354 1.00 39.81 292 ILE A N 1
ATOM 2281 C CA . ILE A 1 292 ? 5.866 36.929 10.253 1.00 39.81 292 ILE A CA 1
ATOM 2282 C C . ILE A 1 292 ? 6.277 36.236 11.569 1.00 39.81 292 ILE A C 1
ATOM 2284 O O . ILE A 1 292 ? 6.365 36.896 12.607 1.00 39.81 292 ILE A O 1
ATOM 2288 N N . PRO A 1 293 ? 6.537 34.915 11.571 1.00 36.00 293 PRO A N 1
ATOM 2289 C CA . PRO A 1 293 ? 7.055 34.207 12.739 1.00 36.00 293 PRO A CA 1
ATOM 2290 C C . PRO A 1 293 ? 8.529 34.581 12.972 1.00 36.00 293 PRO A C 1
ATOM 2292 O O . PRO A 1 293 ? 9.373 34.292 12.129 1.00 36.00 293 PRO A O 1
ATOM 2295 N N . GLY A 1 294 ? 8.854 35.217 14.105 1.00 50.53 294 GLY A N 1
ATOM 2296 C CA . GLY A 1 294 ? 10.255 35.435 14.511 1.00 50.53 294 GLY A CA 1
ATOM 2297 C C . GLY A 1 294 ? 10.575 36.679 15.349 1.00 50.53 294 GLY A C 1
ATOM 2298 O O . GLY A 1 294 ? 11.683 36.778 15.860 1.00 50.53 294 GLY A O 1
ATOM 2299 N N . THR A 1 295 ? 9.651 37.623 15.550 1.00 49.47 295 THR A N 1
ATOM 2300 C CA . THR A 1 295 ? 10.000 38.942 16.131 1.00 49.47 295 THR A CA 1
ATOM 2301 C C . THR A 1 295 ? 9.645 39.148 17.607 1.00 49.47 295 THR A C 1
ATOM 2303 O O . THR A 1 295 ? 10.041 40.162 18.179 1.00 49.47 295 THR A O 1
ATOM 2306 N N . ARG A 1 296 ? 8.991 38.189 18.282 1.00 49.62 296 ARG A N 1
ATOM 2307 C CA . ARG A 1 296 ? 8.618 38.344 19.709 1.00 49.62 296 ARG A CA 1
ATOM 2308 C C . ARG A 1 296 ? 9.812 38.450 20.669 1.00 49.62 296 ARG A C 1
ATOM 2310 O O . ARG A 1 296 ? 9.662 39.033 21.732 1.00 49.62 296 ARG A O 1
ATOM 2317 N N . GLY A 1 297 ? 10.989 37.941 20.298 1.00 47.28 297 GLY A N 1
ATOM 2318 C CA . GLY A 1 297 ? 12.196 38.021 21.134 1.00 47.28 297 GLY A CA 1
ATOM 2319 C C . GLY A 1 297 ? 12.975 39.340 21.031 1.00 47.28 297 GLY A C 1
ATOM 2320 O O . GLY A 1 297 ? 13.784 39.634 21.904 1.00 47.28 297 GLY A O 1
ATOM 2321 N N . ALA A 1 298 ? 12.744 40.149 19.991 1.00 46.41 298 ALA A N 1
ATOM 2322 C CA . ALA A 1 298 ? 13.517 41.373 19.749 1.00 46.41 298 ALA A CA 1
ATOM 2323 C C . ALA A 1 298 ? 12.876 42.629 20.367 1.00 46.41 298 ALA A C 1
ATOM 2325 O O . ALA A 1 298 ? 13.573 43.594 20.668 1.00 46.41 298 ALA A O 1
ATOM 2326 N N . THR A 1 299 ? 11.562 42.619 20.604 1.00 47.84 299 THR A N 1
ATOM 2327 C CA . THR A 1 299 ? 10.844 43.760 21.196 1.00 47.84 299 THR A CA 1
ATOM 2328 C C . THR A 1 299 ? 10.980 43.850 22.717 1.00 47.84 299 THR A C 1
ATOM 2330 O O . THR A 1 299 ? 10.834 44.940 23.263 1.00 47.84 299 THR A O 1
ATOM 2333 N N . GLU A 1 300 ? 11.323 42.761 23.413 1.00 47.16 300 GLU A N 1
ATOM 2334 C CA . GLU A 1 300 ? 11.545 42.805 24.869 1.00 47.16 300 GLU A CA 1
ATOM 2335 C C . GLU A 1 300 ? 12.940 43.326 25.259 1.00 47.16 300 GLU A C 1
ATOM 2337 O O . GLU A 1 300 ? 13.083 43.954 26.305 1.00 47.16 300 GLU A O 1
ATOM 2342 N N . LEU A 1 301 ? 13.953 43.181 24.393 1.00 47.53 301 LEU A N 1
ATOM 2343 C CA . LEU A 1 301 ? 15.327 43.636 24.670 1.00 47.53 301 LEU A CA 1
ATOM 2344 C C . LEU A 1 301 ? 15.529 45.157 24.538 1.00 47.53 301 LEU A C 1
ATOM 2346 O O . LEU A 1 301 ? 16.493 45.697 25.077 1.00 47.53 301 LEU A O 1
ATOM 2350 N N . ILE A 1 302 ? 14.625 45.867 23.857 1.00 50.69 302 ILE A N 1
ATOM 2351 C CA . ILE A 1 302 ? 14.714 47.329 23.682 1.00 50.69 302 ILE A CA 1
ATOM 2352 C C . ILE A 1 302 ? 13.999 48.071 24.828 1.00 50.69 302 ILE A C 1
ATOM 2354 O O . ILE A 1 302 ? 14.374 49.189 25.173 1.00 50.69 302 ILE A O 1
ATOM 2358 N N . SER A 1 303 ? 13.036 47.431 25.505 1.00 48.91 303 SER A N 1
ATOM 2359 C CA . SER A 1 303 ? 12.337 48.022 26.657 1.00 48.91 303 SER A CA 1
ATOM 2360 C C . SER A 1 303 ? 13.172 48.042 27.948 1.00 48.91 303 SER A C 1
ATOM 2362 O O . SER A 1 303 ? 12.816 48.766 28.876 1.00 48.91 303 SER A O 1
ATOM 2364 N N . SER A 1 304 ? 14.264 47.274 28.035 1.00 46.84 304 SER A N 1
ATOM 2365 C CA . SER A 1 304 ? 15.143 47.223 29.217 1.00 46.84 304 SER A CA 1
ATOM 2366 C C . SER A 1 304 ? 16.355 48.162 29.145 1.00 46.84 304 SER A C 1
ATOM 2368 O O . SER A 1 304 ? 17.162 48.167 30.068 1.00 46.84 304 SER A O 1
ATOM 2370 N N . LEU A 1 305 ? 16.498 48.944 28.068 1.00 47.38 305 LEU A N 1
ATOM 2371 C CA . LEU A 1 305 ? 17.630 49.858 27.835 1.00 47.38 305 LEU A CA 1
ATOM 2372 C C . LEU A 1 305 ? 17.259 51.349 27.922 1.00 47.38 305 LEU A C 1
ATOM 2374 O O . LEU A 1 305 ? 18.106 52.207 27.689 1.00 47.38 305 LEU A O 1
ATOM 2378 N N . VAL A 1 306 ? 16.017 51.665 28.302 1.00 50.41 306 VAL A N 1
ATOM 2379 C CA . VAL A 1 306 ? 15.590 53.025 28.663 1.00 50.41 306 VAL A CA 1
ATOM 2380 C C . VAL A 1 306 ? 14.996 52.996 30.069 1.00 50.41 306 VAL A C 1
ATOM 2382 O O . VAL A 1 306 ? 13.781 52.927 30.257 1.00 50.41 306 VAL A O 1
ATOM 2385 N N . LYS A 1 307 ? 15.888 53.010 31.058 1.00 44.94 307 LYS A N 1
ATOM 2386 C CA . LYS A 1 307 ? 15.679 53.566 32.397 1.00 44.94 307 LYS A CA 1
ATOM 2387 C C . LYS A 1 307 ? 17.024 53.968 32.977 1.00 44.94 307 LYS A C 1
ATOM 2389 O O . LYS A 1 307 ? 17.948 53.131 32.910 1.00 44.94 307 LYS A O 1
#

Organism: NCBI:txid637853

pLDDT: mean 72.28, std 22.75, range [30.67, 98.12]

Sequence (307 aa):
MGALDFLTEIIHELIAMIQENRCRALVAYVHGILQRSKLQKCLLHSLLTCVHNVRHHVNAEKVPLSVDILEFNDGSRTAKNDFNDLITGYQSSLLYLSATVIQLELVIKNGFQNFTDQDTGSVNADKLSINQQIYNSPLHRAPVREPHVGMVELRMFLLTVLNALKKQPFRQEQWLNFVVQILPFLDRSLSTFSVHIVEQLCKNLECAVSAAYCSPDDRAHAVAATAHAHSPDTISQPSYPTNYVIQILETLTTFVHYCLIDNSSQTSAHPPSQATTVSSNPSLASSVMNAIPGTRGATELISSLVK

Radius of gyration: 27.2 Å; chains: 1; bounding box: 62×76×71 Å